Protein AF-A0A0G4GMS9-F1 (afdb_monomer_lite)

Sequence (215 aa):
MALSISGKAAGRPKAQQSKGKAKAATKGQQPSAPTRKKKPPQVAEEPQPTAVSESPGPPAQSCDASESAPPEKGAVTVKFLHYTKPFDVERGRLAMSRLDEEFGIRLAFGENAAITMEDGQGQQVEKSQDGESDWFEGLEANGTYVLQVEEDPAQADRPSKTYEAPSVETCPLKKSAKVADITRELQGMSVDEIREKGDKYKELVEARDLEDTLS

Organism: Vitrella brassicaformis (strain CCMP3155) (NCBI:txid1169540)

Structure (mmCIF, N/CA/C/O backbone):
data_AF-A0A0G4GMS9-F1
#
_entry.id   AF-A0A0G4GMS9-F1
#
loop_
_atom_site.group_PDB
_atom_site.id
_atom_site.type_symbol
_atom_site.label_atom_id
_atom_site.label_alt_id
_atom_site.label_comp_id
_atom_site.label_asym_id
_atom_site.label_entity_id
_atom_site.label_seq_id
_atom_site.pdbx_PDB_ins_code
_atom_site.Cartn_x
_atom_site.Cartn_y
_atom_site.Cartn_z
_atom_site.occupancy
_atom_site.B_iso_or_equiv
_atom_site.auth_seq_id
_atom_site.auth_comp_id
_atom_site.auth_asym_id
_a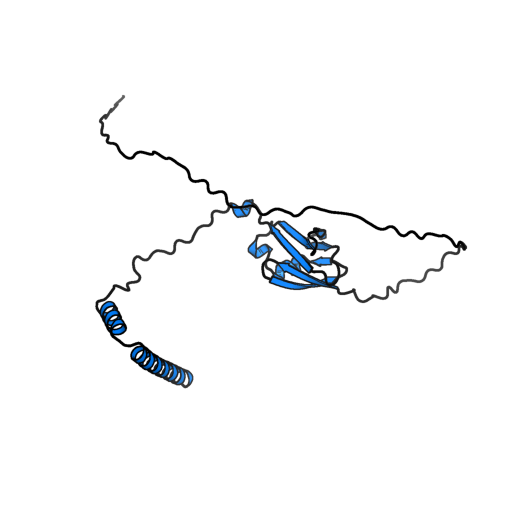tom_site.auth_atom_id
_atom_site.pdbx_PDB_model_num
ATOM 1 N N . MET A 1 1 ? 73.691 0.972 16.542 1.00 47.00 1 MET A N 1
ATOM 2 C CA . MET A 1 1 ? 74.370 1.366 15.290 1.00 47.00 1 MET A CA 1
ATOM 3 C C . MET A 1 1 ? 73.312 1.886 14.339 1.00 47.00 1 MET A C 1
ATOM 5 O O . MET A 1 1 ? 72.370 1.165 14.043 1.00 47.00 1 MET A O 1
ATOM 9 N N . ALA A 1 2 ? 73.414 3.167 13.997 1.00 48.66 2 ALA A N 1
ATOM 10 C CA . ALA A 1 2 ? 72.499 3.890 13.127 1.00 48.66 2 ALA A CA 1
ATOM 11 C 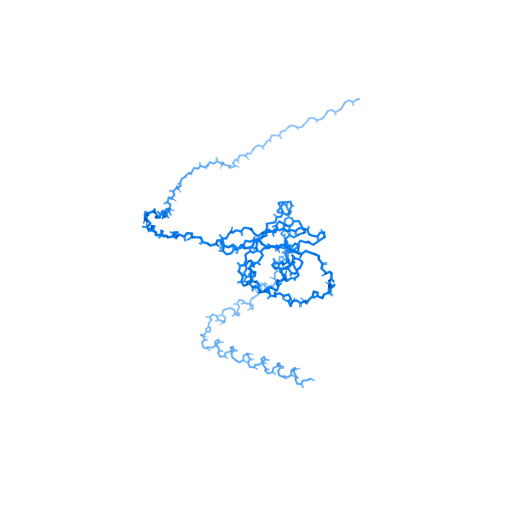C . ALA A 1 2 ? 72.886 3.677 11.662 1.00 48.66 2 ALA A C 1
ATOM 13 O O . ALA A 1 2 ? 74.071 3.763 11.353 1.00 48.66 2 ALA A O 1
ATOM 14 N N . LEU A 1 3 ? 71.907 3.490 10.776 1.00 54.53 3 LEU A N 1
ATOM 15 C CA . LEU A 1 3 ? 72.070 3.741 9.345 1.00 54.53 3 LEU A CA 1
ATOM 16 C C . LEU A 1 3 ? 70.805 4.414 8.809 1.00 54.53 3 LEU A C 1
ATOM 18 O O . LEU A 1 3 ? 69.780 3.789 8.553 1.00 54.53 3 LEU A O 1
ATOM 22 N N . SER A 1 4 ? 70.923 5.732 8.694 1.00 51.53 4 SER A N 1
ATOM 23 C CA . SER A 1 4 ? 70.070 6.622 7.922 1.00 51.53 4 SER A CA 1
ATOM 24 C C . SER A 1 4 ? 70.258 6.362 6.428 1.00 51.53 4 SER A C 1
ATOM 26 O O . SER A 1 4 ? 71.393 6.253 5.968 1.00 51.53 4 SER A O 1
ATOM 28 N N . ILE A 1 5 ? 69.177 6.394 5.649 1.00 62.00 5 ILE A N 1
ATOM 29 C CA . ILE A 1 5 ? 69.262 6.687 4.215 1.00 62.00 5 ILE A CA 1
ATOM 30 C C . ILE A 1 5 ? 68.158 7.666 3.831 1.00 62.00 5 ILE A C 1
ATOM 32 O O . ILE A 1 5 ? 66.966 7.390 3.926 1.00 62.00 5 ILE A O 1
ATOM 36 N N . SER A 1 6 ? 68.629 8.848 3.450 1.00 51.47 6 SER A N 1
ATOM 37 C CA . SER A 1 6 ? 67.900 9.972 2.886 1.00 51.47 6 SER A CA 1
ATOM 38 C C . SER A 1 6 ? 67.842 9.799 1.367 1.00 51.47 6 SER A C 1
ATOM 40 O O . SER A 1 6 ? 68.847 9.438 0.757 1.00 51.47 6 SER A O 1
ATOM 42 N N . GLY A 1 7 ? 66.692 10.075 0.753 1.00 50.53 7 GLY A N 1
ATOM 43 C CA . GLY A 1 7 ? 66.509 10.050 -0.698 1.00 50.53 7 GLY A CA 1
ATOM 44 C C . GLY A 1 7 ? 65.502 11.111 -1.128 1.00 50.53 7 GLY A C 1
ATOM 45 O O . GLY A 1 7 ? 64.312 10.998 -0.861 1.00 50.53 7 GLY A O 1
ATOM 46 N N . LYS A 1 8 ? 66.014 12.166 -1.760 1.00 47.91 8 LYS A N 1
ATOM 47 C CA . LYS A 1 8 ? 65.363 13.430 -2.126 1.00 47.91 8 LYS A CA 1
ATOM 48 C C . LYS A 1 8 ? 65.435 13.587 -3.650 1.00 47.91 8 LYS A C 1
ATOM 50 O O . LYS A 1 8 ? 66.545 13.530 -4.161 1.00 47.91 8 LYS A O 1
ATOM 55 N N . ALA A 1 9 ? 64.311 13.831 -4.335 1.00 48.09 9 ALA A N 1
ATOM 56 C CA . ALA A 1 9 ? 64.161 14.581 -5.608 1.00 48.09 9 ALA A CA 1
ATOM 57 C C . ALA A 1 9 ? 62.732 14.346 -6.156 1.00 48.09 9 ALA A C 1
ATOM 59 O O . ALA A 1 9 ? 62.328 13.205 -6.322 1.00 48.09 9 ALA A O 1
ATOM 60 N N . ALA A 1 10 ? 61.841 15.342 -6.205 1.00 49.53 10 ALA A N 1
ATOM 61 C CA . ALA A 1 10 ? 61.715 16.436 -7.184 1.00 49.53 10 ALA A CA 1
ATOM 62 C C . ALA A 1 10 ? 61.004 16.022 -8.493 1.00 49.53 10 ALA A C 1
ATOM 64 O O . ALA A 1 10 ? 61.542 15.256 -9.280 1.00 49.53 10 ALA A O 1
ATOM 65 N N . GLY A 1 11 ? 59.819 16.601 -8.746 1.00 41.28 11 GLY A N 1
ATOM 66 C CA . GLY A 1 11 ? 59.136 16.524 -10.045 1.00 41.28 11 GLY A CA 1
ATOM 67 C C . GLY A 1 11 ? 57.655 16.929 -10.018 1.00 41.28 11 GLY A C 1
ATOM 68 O O . GLY A 1 11 ? 56.787 16.091 -9.825 1.00 41.28 11 GLY A O 1
ATOM 69 N N . ARG A 1 12 ? 57.365 18.222 -10.224 1.00 47.06 12 ARG A N 1
ATOM 70 C CA . ARG A 1 12 ? 56.050 18.784 -10.635 1.00 47.06 12 ARG A CA 1
ATOM 71 C C . ARG A 1 12 ? 55.972 18.768 -12.177 1.00 47.06 12 ARG A C 1
ATOM 73 O O . ARG A 1 12 ? 57.031 18.920 -12.783 1.00 47.06 12 ARG A O 1
ATOM 80 N N . PRO A 1 13 ? 54.789 18.661 -12.827 1.00 55.19 13 PRO A N 1
ATOM 81 C CA . PRO A 1 13 ? 53.908 19.826 -13.098 1.00 55.19 13 PRO A CA 1
ATOM 82 C C . PRO A 1 13 ? 52.395 19.505 -12.925 1.00 55.19 13 PRO A C 1
ATOM 84 O O . PRO A 1 13 ? 51.988 18.365 -13.057 1.00 55.19 13 PRO A O 1
ATOM 87 N N . LYS A 1 14 ? 51.549 20.393 -12.371 1.00 46.53 14 LYS A N 1
ATOM 88 C CA . LYS A 1 14 ? 50.805 21.550 -12.948 1.00 46.53 14 LYS A CA 1
ATOM 89 C C . LYS A 1 14 ? 49.589 21.187 -13.840 1.00 46.53 14 LYS A C 1
ATOM 91 O O . LYS A 1 14 ? 49.710 20.370 -14.735 1.00 46.53 14 LYS A O 1
ATOM 96 N N . ALA A 1 15 ? 48.515 21.972 -13.640 1.00 43.44 15 ALA A N 1
ATOM 97 C CA . ALA A 1 15 ? 47.173 21.988 -14.263 1.00 43.44 15 ALA A CA 1
ATOM 98 C C . ALA A 1 15 ? 46.192 20.951 -13.667 1.00 43.44 15 ALA A C 1
ATOM 100 O O . ALA A 1 15 ? 46.546 19.802 -13.500 1.00 43.44 15 ALA A O 1
ATOM 101 N N . GLN A 1 16 ? 44.978 21.297 -13.227 1.00 49.84 16 GLN A N 1
ATOM 102 C CA . GLN A 1 16 ? 44.021 22.191 -13.875 1.00 49.84 16 GLN A CA 1
ATOM 103 C C . GLN A 1 16 ? 43.210 23.015 -12.859 1.00 49.84 16 GLN A C 1
ATOM 105 O O . GLN A 1 16 ? 42.878 22.570 -11.764 1.00 49.84 16 GLN A O 1
ATOM 110 N N . GLN A 1 17 ? 42.960 24.264 -13.242 1.00 50.91 17 GLN A N 1
ATOM 111 C CA . GLN A 1 17 ? 42.345 25.322 -12.451 1.00 50.91 17 GLN A CA 1
ATOM 112 C C . GLN A 1 17 ? 40.872 25.053 -12.136 1.00 50.91 17 GLN A C 1
ATOM 114 O O . GLN A 1 17 ? 40.061 24.829 -13.030 1.00 50.91 17 GLN A O 1
ATOM 119 N N . SER A 1 18 ? 40.521 25.246 -10.871 1.00 54.25 18 SER A N 1
ATOM 120 C CA . SER A 1 18 ? 39.206 25.694 -10.436 1.00 54.25 18 SER A CA 1
ATOM 121 C C . SER A 1 18 ? 39.079 27.205 -10.668 1.00 54.25 18 SER A C 1
ATOM 123 O O . SER A 1 18 ? 39.881 27.983 -10.151 1.00 54.25 18 SER A O 1
ATOM 125 N N . LYS A 1 19 ? 38.061 27.641 -11.420 1.00 54.69 19 LYS A N 1
ATOM 126 C CA . LYS A 1 19 ? 37.456 28.979 -11.300 1.00 54.69 19 LYS A CA 1
ATOM 127 C C . LYS A 1 19 ? 35.986 28.907 -11.698 1.00 54.69 19 LYS A C 1
ATOM 129 O O . LYS A 1 19 ? 35.663 28.655 -12.852 1.00 54.69 19 LYS A O 1
ATOM 134 N N . GLY A 1 20 ? 35.119 29.143 -10.719 1.00 43.94 20 GLY A N 1
ATOM 135 C CA . GLY A 1 20 ? 33.700 29.384 -10.934 1.00 43.94 20 GLY A CA 1
ATOM 136 C C . GLY A 1 20 ? 33.385 30.827 -11.331 1.00 43.94 20 GLY A C 1
ATOM 137 O O . GLY A 1 20 ? 34.244 31.709 -11.266 1.00 43.94 20 GLY A O 1
ATOM 138 N N . LYS A 1 21 ? 32.118 31.018 -11.710 1.00 41.66 21 LYS A N 1
ATOM 139 C CA . LYS A 1 21 ? 31.251 32.219 -11.706 1.00 41.66 21 LYS A CA 1
ATOM 140 C C . LYS A 1 21 ? 30.249 32.030 -12.854 1.00 41.66 21 LYS A C 1
ATOM 142 O O . LYS A 1 21 ? 30.649 31.580 -13.912 1.00 41.66 21 LYS A O 1
ATOM 147 N N . ALA A 1 22 ? 28.986 32.421 -12.810 1.00 43.38 22 ALA A N 1
ATOM 148 C CA . ALA A 1 22 ? 28.038 32.845 -11.789 1.00 43.38 22 ALA A CA 1
ATOM 149 C C . ALA A 1 22 ? 26.709 33.077 -12.544 1.00 43.38 22 ALA A C 1
ATOM 151 O O . ALA A 1 22 ? 26.745 33.403 -13.726 1.00 43.38 22 ALA A O 1
ATOM 152 N N . LYS A 1 23 ? 25.587 33.051 -11.814 1.00 44.66 23 LYS A N 1
ATOM 153 C CA . LYS A 1 23 ? 24.303 33.717 -12.120 1.00 44.66 23 LYS A CA 1
ATOM 154 C C . LYS A 1 23 ? 23.521 33.281 -13.373 1.00 44.66 23 LYS A C 1
ATOM 156 O O . LYS A 1 23 ? 23.812 33.716 -14.476 1.00 44.66 23 LYS A O 1
ATOM 161 N N . ALA A 1 24 ? 22.346 32.705 -13.124 1.00 44.91 24 ALA A N 1
ATOM 162 C CA . ALA A 1 24 ? 21.091 33.347 -13.522 1.00 44.91 24 ALA A CA 1
ATOM 163 C C . ALA A 1 24 ? 19.963 32.887 -12.590 1.00 44.91 24 ALA A C 1
ATOM 165 O O . ALA A 1 24 ? 19.500 31.753 -12.645 1.00 44.91 24 ALA A O 1
ATOM 166 N N . ALA A 1 25 ? 19.545 33.793 -11.709 1.00 46.84 25 ALA A N 1
ATOM 167 C CA . ALA A 1 25 ? 18.264 33.714 -11.034 1.00 46.84 25 ALA A CA 1
ATOM 168 C C . ALA A 1 25 ? 17.165 33.924 -12.081 1.00 46.84 25 ALA A C 1
ATOM 170 O O . ALA A 1 25 ? 17.196 34.932 -12.784 1.00 46.84 25 ALA A O 1
ATOM 171 N N . THR A 1 26 ? 16.192 33.019 -12.167 1.00 43.97 26 THR A N 1
ATOM 172 C CA . THR A 1 26 ? 14.896 33.344 -12.770 1.00 43.97 26 THR A CA 1
ATOM 173 C C . THR A 1 26 ? 13.796 32.998 -11.784 1.00 43.97 26 THR A C 1
ATOM 175 O O . THR A 1 26 ? 13.637 31.877 -11.316 1.00 43.97 26 THR A O 1
ATOM 178 N N . LYS A 1 27 ? 13.121 34.081 -11.427 1.00 47.03 27 LYS A N 1
ATOM 179 C CA . LYS A 1 27 ? 12.023 34.273 -10.501 1.00 47.03 27 LYS A CA 1
ATOM 180 C C . LYS A 1 27 ? 10.753 33.806 -11.217 1.00 47.03 27 LYS A C 1
ATOM 182 O O . LYS A 1 27 ? 10.385 34.402 -12.223 1.00 47.03 27 LYS A O 1
ATOM 187 N N . GLY A 1 28 ? 10.119 32.749 -10.720 1.00 39.56 28 GLY A N 1
ATOM 188 C CA . GLY A 1 28 ? 8.921 32.154 -11.312 1.00 39.56 28 GLY A CA 1
ATOM 189 C C . GLY A 1 28 ? 7.803 32.005 -10.289 1.00 39.56 28 GLY A C 1
ATOM 190 O O . GLY A 1 28 ? 7.692 30.979 -9.642 1.00 39.56 28 GLY A O 1
ATOM 191 N N . GLN A 1 29 ? 7.047 33.090 -10.134 1.00 45.03 29 GLN A N 1
ATOM 192 C CA . GLN A 1 29 ? 5.629 33.173 -9.761 1.00 45.03 29 GLN A CA 1
ATOM 193 C C . GLN A 1 29 ? 5.054 32.191 -8.724 1.00 45.03 29 GLN A C 1
ATOM 195 O O . GLN A 1 29 ? 4.594 31.094 -9.015 1.00 45.03 29 GLN A O 1
ATOM 200 N N . GLN A 1 30 ? 4.918 32.742 -7.523 1.00 53.59 30 GLN A N 1
ATOM 201 C CA . GLN A 1 30 ? 3.878 32.462 -6.542 1.00 53.59 30 GLN A CA 1
ATOM 202 C C . GLN A 1 30 ? 2.526 33.039 -7.027 1.00 53.59 30 GLN A C 1
ATOM 204 O O . GLN A 1 30 ? 2.471 34.242 -7.302 1.00 53.59 30 GLN A O 1
ATOM 209 N N . PRO A 1 31 ? 1.425 32.266 -7.075 1.00 51.00 31 PRO A N 1
ATOM 210 C CA . PRO A 1 31 ? 0.079 32.820 -7.068 1.00 51.00 31 PRO A CA 1
ATOM 211 C C . PRO A 1 31 ? -0.524 32.766 -5.657 1.00 51.00 31 PRO A C 1
ATOM 213 O O . PRO A 1 31 ? -0.921 31.728 -5.141 1.00 51.00 31 PRO A O 1
ATOM 216 N N . SER A 1 32 ? -0.525 33.947 -5.043 1.00 45.94 32 SER A N 1
ATOM 217 C CA . SER A 1 32 ? -1.617 34.569 -4.281 1.00 45.94 32 SER A CA 1
ATOM 218 C C . SER A 1 32 ? -2.787 33.702 -3.789 1.00 45.94 32 SER A C 1
ATOM 220 O O . SER A 1 32 ? -3.638 33.265 -4.559 1.00 45.94 32 SER A O 1
ATOM 222 N N . ALA A 1 33 ? -2.912 33.662 -2.461 1.00 46.09 33 ALA A N 1
ATOM 223 C CA . ALA A 1 33 ? -4.170 33.489 -1.742 1.00 46.09 33 ALA A CA 1
ATOM 224 C C . ALA A 1 33 ? -5.174 34.621 -2.056 1.00 46.09 33 ALA A C 1
ATOM 226 O O . ALA A 1 33 ? -4.758 35.779 -2.168 1.00 46.09 33 ALA A O 1
ATOM 227 N N . PRO A 1 34 ? -6.490 34.345 -2.084 1.00 58.75 34 PRO A N 1
ATOM 228 C CA . PRO A 1 34 ? -7.509 35.372 -1.935 1.00 58.75 34 PRO A CA 1
ATOM 229 C C . PRO A 1 34 ? -8.021 35.465 -0.489 1.00 58.75 34 PRO A C 1
ATOM 231 O O . PRO A 1 34 ? -8.423 34.501 0.159 1.00 58.75 34 PRO A O 1
ATOM 234 N N . THR A 1 35 ? -7.998 36.697 0.002 1.00 44.66 35 THR A N 1
ATOM 235 C CA . THR A 1 35 ? -8.449 37.177 1.304 1.00 44.66 35 THR A CA 1
ATOM 236 C C . THR A 1 35 ? -9.979 37.272 1.403 1.00 44.66 35 THR A C 1
ATOM 238 O O . THR A 1 35 ? -10.626 37.803 0.510 1.00 44.66 35 THR A O 1
ATOM 241 N N . ARG A 1 36 ? -10.510 36.864 2.568 1.00 49.53 36 ARG A N 1
ATOM 242 C CA . ARG A 1 36 ? -11.602 37.464 3.380 1.00 49.53 36 ARG A CA 1
ATOM 243 C C . ARG A 1 36 ? -12.719 38.268 2.679 1.00 49.53 36 ARG A C 1
ATOM 245 O O . ARG A 1 36 ? -12.439 39.319 2.109 1.00 49.53 36 ARG A O 1
ATOM 252 N N . LYS A 1 37 ? -13.974 38.020 3.106 1.00 43.22 37 LYS A N 1
ATOM 253 C CA . LYS A 1 37 ? -14.803 38.994 3.877 1.00 43.22 37 LYS A CA 1
ATOM 254 C C . LYS A 1 37 ? -16.181 38.437 4.312 1.00 43.22 37 LYS A C 1
ATOM 256 O O . LYS A 1 37 ? -16.931 38.019 3.451 1.00 43.22 37 LYS A O 1
ATOM 261 N N . LYS A 1 38 ? -16.487 38.636 5.617 1.00 41.03 38 LYS A N 1
ATOM 262 C CA . LYS A 1 38 ? -17.739 39.173 6.247 1.00 41.03 38 LYS A CA 1
ATOM 263 C C . LYS A 1 38 ? -19.080 38.445 5.981 1.00 41.03 38 LYS A C 1
ATOM 265 O O . LYS A 1 38 ? -19.354 38.129 4.844 1.00 41.03 38 LYS A O 1
ATOM 270 N N . LYS A 1 39 ? -20.070 38.310 6.879 1.00 42.56 39 LYS A N 1
ATOM 271 C CA . LYS A 1 39 ? -20.406 38.557 8.317 1.00 42.56 39 LYS A CA 1
ATOM 272 C C . LYS A 1 39 ? -21.843 37.917 8.499 1.00 42.56 39 LYS A C 1
ATOM 274 O O . LYS A 1 39 ? -22.300 37.313 7.536 1.00 42.56 39 LYS A O 1
ATOM 279 N N . PRO A 1 40 ? -22.565 37.982 9.643 1.00 57.69 40 PRO A N 1
ATOM 280 C CA . PRO A 1 40 ? -23.489 36.942 10.125 1.00 57.69 40 PRO A CA 1
ATOM 281 C C . PRO A 1 40 ? -24.968 37.196 9.735 1.00 57.69 40 PRO A C 1
ATOM 283 O O . PRO A 1 40 ? -25.272 38.205 9.094 1.00 57.69 40 PRO A O 1
ATOM 286 N N . PRO A 1 41 ? -25.901 36.347 10.204 1.00 49.56 41 PRO A N 1
ATOM 287 C CA . PRO A 1 41 ? -26.886 36.884 11.149 1.00 49.56 41 PRO A CA 1
ATOM 288 C C . PRO A 1 41 ? -27.197 35.970 12.351 1.00 49.56 41 PRO A C 1
ATOM 290 O O . PRO A 1 41 ? -27.135 34.748 12.277 1.00 49.56 41 PRO A O 1
ATOM 293 N N . GLN A 1 42 ? -27.532 36.636 13.458 1.00 45.34 42 GLN A N 1
ATOM 294 C CA . GLN A 1 42 ? -28.185 3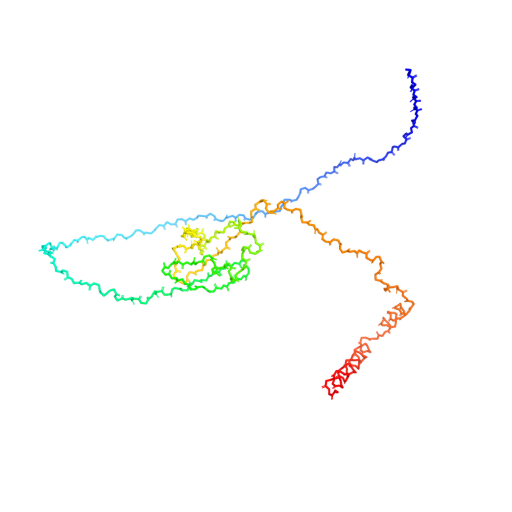6.119 14.663 1.00 45.34 42 GLN A CA 1
ATOM 295 C C . GLN A 1 42 ? -29.681 35.880 14.411 1.00 45.34 42 GLN A C 1
ATOM 297 O O . GLN A 1 42 ? -30.310 36.746 13.808 1.00 45.34 42 GLN A O 1
ATOM 302 N N . VAL A 1 43 ? -30.238 34.808 14.983 1.00 49.59 43 VAL A N 1
ATOM 303 C CA . VAL A 1 43 ? -31.617 34.676 15.515 1.00 49.59 43 VAL A CA 1
ATOM 304 C C . VAL A 1 43 ? -31.490 33.594 16.611 1.00 49.59 43 VAL A C 1
ATOM 306 O O . VAL A 1 43 ? -31.094 32.484 16.286 1.00 49.59 43 VAL A O 1
ATOM 309 N N . ALA A 1 44 ? -31.439 33.860 17.921 1.00 48.72 44 ALA A N 1
ATOM 310 C CA . ALA A 1 44 ? -32.453 34.396 18.834 1.00 48.72 44 ALA A CA 1
ATOM 311 C C . ALA A 1 44 ? -33.745 33.559 18.885 1.00 48.72 44 ALA A C 1
ATOM 313 O O . ALA A 1 44 ? -34.707 33.940 18.238 1.00 48.72 44 ALA A O 1
ATOM 314 N N . GLU A 1 45 ? -33.779 32.486 19.689 1.00 44.22 45 GLU A N 1
ATOM 315 C CA . GLU A 1 45 ? -34.954 32.185 20.529 1.00 44.22 45 GLU A CA 1
ATOM 316 C C . GLU A 1 45 ? -34.605 31.219 21.682 1.00 44.22 45 GLU A C 1
ATOM 318 O O . GLU A 1 45 ? -34.337 30.038 21.480 1.00 44.22 45 GLU A O 1
ATOM 323 N N . GLU A 1 46 ? -34.589 31.763 22.901 1.00 46.78 46 GLU A N 1
ATOM 324 C CA . GLU A 1 46 ? -34.952 31.079 24.150 1.00 46.78 46 GLU A CA 1
ATOM 325 C C . GLU A 1 46 ? -36.380 31.578 24.462 1.00 46.78 46 GLU A C 1
ATOM 327 O O . GLU A 1 46 ? -36.648 32.769 24.260 1.00 46.78 46 GLU A O 1
ATOM 332 N N . PRO A 1 47 ? -37.307 30.717 24.915 1.00 51.78 47 PRO A N 1
ATOM 333 C CA . PRO A 1 47 ? -37.647 30.749 26.336 1.00 51.78 47 PRO A CA 1
ATOM 334 C C . PRO A 1 47 ? -37.843 29.357 26.974 1.00 51.78 47 PRO A C 1
ATOM 336 O O . PRO A 1 47 ? -38.287 28.394 26.358 1.00 51.78 47 PRO A O 1
ATOM 339 N N . GLN A 1 48 ? -37.509 29.330 28.264 1.00 49.41 48 GLN A N 1
ATOM 340 C CA . GLN A 1 48 ? -37.716 28.333 29.327 1.00 49.41 48 GLN A CA 1
ATOM 341 C C . GLN A 1 48 ? -39.210 27.951 29.549 1.00 49.41 48 GLN A C 1
ATOM 343 O O . GLN A 1 48 ? -40.074 28.433 28.823 1.00 49.41 48 GLN A O 1
ATOM 348 N N . PRO A 1 49 ? -39.613 27.351 30.693 1.00 59.88 49 PRO A N 1
ATOM 349 C CA . PRO A 1 49 ? -39.198 26.122 31.383 1.00 59.88 49 PRO A CA 1
ATOM 350 C C . PRO A 1 49 ? -40.407 25.171 31.581 1.00 59.88 49 PRO A C 1
ATOM 352 O O . PRO A 1 49 ? -41.567 25.570 31.486 1.00 59.88 49 PRO A O 1
ATOM 355 N N . THR A 1 50 ? -40.183 23.923 31.996 1.00 41.31 50 THR A N 1
ATOM 356 C CA . THR A 1 50 ? -41.174 23.225 32.840 1.00 41.31 50 THR A CA 1
ATOM 357 C C . THR A 1 50 ? -40.477 22.228 33.761 1.00 41.31 50 THR A C 1
ATOM 359 O O . THR A 1 50 ? -39.980 21.189 33.338 1.00 41.31 50 THR A O 1
ATOM 362 N N . ALA A 1 51 ? -40.444 22.587 35.047 1.00 44.56 51 ALA A N 1
ATOM 363 C CA . ALA A 1 51 ? -40.447 21.649 36.168 1.00 44.56 51 ALA A CA 1
ATOM 364 C C . ALA A 1 51 ? -41.666 20.701 36.015 1.00 44.56 51 ALA A C 1
ATOM 366 O O . ALA A 1 51 ? -42.626 21.055 35.339 1.00 44.56 51 ALA A O 1
ATOM 367 N N . VAL A 1 52 ? -41.770 19.500 36.575 1.00 45.78 52 VAL A N 1
ATOM 368 C CA . VAL A 1 52 ? -41.446 19.003 37.915 1.00 45.78 52 VAL A CA 1
ATOM 369 C C . VAL A 1 52 ? -41.621 17.475 37.841 1.00 45.78 52 VAL A C 1
ATOM 371 O O . VAL A 1 52 ? -42.563 17.026 37.191 1.00 45.78 52 VAL A O 1
ATOM 374 N N . SER A 1 53 ? -40.789 16.689 38.523 1.00 47.81 53 SER A N 1
ATOM 375 C CA . SER A 1 53 ? -41.249 15.737 39.555 1.00 47.81 53 SER A CA 1
ATOM 376 C C . SER A 1 53 ? -40.111 14.820 39.993 1.00 47.81 53 SER A C 1
ATOM 378 O O . SER A 1 53 ? -39.798 13.817 39.356 1.00 47.81 53 SER A O 1
ATOM 380 N N . GLU A 1 54 ? -39.538 15.162 41.141 1.00 43.00 54 GLU A N 1
ATOM 381 C CA . GLU A 1 54 ? -38.964 14.200 42.075 1.00 43.00 54 GLU A CA 1
ATOM 382 C C . GLU A 1 54 ? -40.077 13.309 42.646 1.00 43.00 54 GLU A C 1
ATOM 384 O O . GLU A 1 54 ? -41.052 13.811 43.208 1.00 43.00 54 GLU A O 1
ATOM 389 N N . SER A 1 55 ? -39.891 11.988 42.618 1.00 46.81 55 SER A N 1
ATOM 390 C CA . SER A 1 55 ? -40.100 11.204 43.838 1.00 46.81 55 SER A CA 1
ATOM 391 C C . SER A 1 55 ? -39.342 9.870 43.806 1.00 46.81 55 SER A C 1
ATOM 393 O O . SER A 1 55 ? -39.213 9.274 42.735 1.00 46.81 55 SER A O 1
ATOM 395 N N . PRO A 1 56 ? -38.817 9.408 44.957 1.00 53.94 56 PRO A N 1
ATOM 396 C CA . PRO A 1 56 ? -37.808 8.362 45.044 1.00 53.94 56 PRO A CA 1
ATOM 397 C C . PRO A 1 56 ? -38.402 6.975 45.329 1.00 53.94 56 PRO A C 1
ATOM 399 O O . PRO A 1 56 ? -39.421 6.837 46.003 1.00 53.94 56 PRO A O 1
ATOM 402 N N . GLY A 1 57 ? -37.683 5.933 44.911 1.00 40.22 57 GLY A N 1
ATOM 403 C CA . GLY A 1 57 ? -37.876 4.574 45.417 1.00 40.22 57 GLY A CA 1
ATOM 404 C C . GLY A 1 57 ? -36.875 3.573 44.829 1.00 40.22 57 GLY A C 1
ATOM 405 O O . GLY A 1 57 ? -37.022 3.201 43.669 1.00 40.22 57 GLY A O 1
ATOM 406 N N . PRO A 1 58 ? -35.863 3.117 45.591 1.00 62.09 58 PRO A N 1
ATOM 407 C CA . PRO A 1 58 ? -35.061 1.938 45.264 1.00 62.09 58 PRO A CA 1
ATOM 408 C C . PRO A 1 58 ? -35.482 0.738 46.147 1.00 62.09 58 PRO A C 1
ATOM 410 O O . PRO A 1 58 ? -36.211 0.920 47.123 1.00 62.09 58 PRO A O 1
ATOM 413 N N . PRO A 1 59 ? -34.901 -0.460 45.975 1.00 61.69 59 PRO A N 1
ATOM 414 C CA . PRO A 1 59 ? -34.522 -1.140 44.738 1.00 61.69 59 PRO A CA 1
ATOM 415 C C . PRO A 1 59 ? -35.099 -2.576 44.709 1.00 61.69 59 PRO A C 1
ATOM 417 O O . PRO A 1 59 ? -35.207 -3.237 45.740 1.00 61.69 59 PRO A O 1
ATOM 420 N N . ALA A 1 60 ? -35.392 -3.116 43.527 1.00 43.41 60 ALA A N 1
ATOM 421 C CA . ALA A 1 60 ? -35.569 -4.558 43.363 1.00 43.41 60 ALA A CA 1
ATOM 422 C C . ALA A 1 60 ? -34.649 -5.045 42.247 1.00 43.41 60 ALA A C 1
ATOM 424 O O . ALA A 1 60 ? -34.850 -4.758 41.070 1.00 43.41 60 ALA A O 1
ATOM 425 N N . GLN A 1 61 ? -33.605 -5.750 42.676 1.00 55.34 61 GLN A N 1
ATOM 426 C CA . GLN A 1 61 ? -32.725 -6.559 41.849 1.00 55.34 61 GLN A CA 1
ATOM 427 C C . GLN A 1 61 ? -33.543 -7.461 40.922 1.00 55.34 61 GLN A C 1
ATOM 429 O O . GLN A 1 61 ? -34.368 -8.249 41.382 1.00 55.34 61 GLN A O 1
ATOM 434 N N . SER A 1 62 ? -33.239 -7.423 39.631 1.00 44.09 62 SER A N 1
ATOM 435 C CA . SER A 1 62 ? -33.262 -8.635 38.823 1.00 44.09 62 SER A CA 1
ATOM 436 C C . SER A 1 62 ? -32.172 -8.543 37.768 1.00 44.09 62 SER A C 1
ATOM 438 O O . SER A 1 62 ? -31.776 -7.469 37.319 1.00 44.09 62 SER A O 1
ATOM 440 N N . CYS A 1 63 ? -31.596 -9.704 37.543 1.00 36.72 63 CYS A N 1
ATOM 441 C CA . CYS A 1 63 ? -30.274 -9.938 37.030 1.00 36.72 63 CYS A CA 1
ATOM 442 C C . CYS A 1 63 ? -30.300 -9.918 35.506 1.00 36.72 63 CYS A C 1
ATOM 444 O O . CYS A 1 63 ? -31.203 -10.489 34.903 1.00 36.72 63 CYS A O 1
ATOM 446 N N . ASP A 1 64 ? -29.273 -9.301 34.932 1.00 47.84 64 ASP A N 1
ATOM 447 C CA . ASP A 1 64 ? -28.521 -9.815 33.792 1.00 47.84 64 ASP A CA 1
ATOM 448 C C . ASP A 1 64 ? -29.304 -10.642 32.759 1.00 47.84 64 ASP A C 1
ATOM 450 O O . ASP A 1 64 ? -29.286 -11.871 32.727 1.00 47.84 64 ASP A O 1
ATOM 454 N N . ALA A 1 65 ? -29.935 -9.921 31.845 1.00 46.62 65 ALA A N 1
ATOM 455 C CA . ALA A 1 65 ? -29.958 -10.319 30.453 1.00 46.62 65 ALA A CA 1
ATOM 456 C C . ALA A 1 65 ? -29.564 -9.073 29.661 1.00 46.62 65 ALA A C 1
ATOM 458 O O . ALA A 1 65 ? -30.421 -8.322 29.198 1.00 46.62 65 ALA A O 1
ATOM 459 N N . SER A 1 66 ? -28.252 -8.813 29.575 1.00 48.19 66 SER A N 1
ATOM 460 C CA . SER A 1 66 ? -27.718 -7.959 28.513 1.00 48.19 66 SER A CA 1
ATOM 461 C C . SER A 1 66 ? -28.098 -8.618 27.196 1.00 48.19 66 SER A C 1
ATOM 463 O O . SER A 1 66 ? -27.420 -9.518 26.703 1.00 48.19 66 SER A O 1
ATOM 465 N N . GLU A 1 67 ? -29.244 -8.200 26.670 1.00 44.97 67 GLU A N 1
ATOM 466 C CA . GLU A 1 67 ? -29.625 -8.376 25.287 1.00 44.97 67 GLU A CA 1
ATOM 467 C C . GLU A 1 67 ? -28.465 -7.820 24.465 1.00 44.97 67 GLU A C 1
ATOM 469 O O . GLU A 1 67 ? -28.221 -6.614 24.416 1.00 44.97 67 GLU A O 1
ATOM 474 N N . SER A 1 68 ? -27.658 -8.744 23.945 1.00 50.06 68 SER A N 1
ATOM 475 C CA . SER A 1 68 ? -26.538 -8.491 23.055 1.00 50.06 68 SER A CA 1
ATOM 476 C C . SER A 1 68 ? -27.090 -7.809 21.811 1.00 50.06 68 SER A C 1
ATOM 478 O O . SER A 1 68 ? -27.375 -8.472 20.811 1.00 50.06 68 SER A O 1
ATOM 480 N N . ALA A 1 69 ? -27.243 -6.486 21.877 1.00 47.78 69 ALA A N 1
ATOM 481 C CA . ALA A 1 69 ? -27.396 -5.650 20.706 1.00 47.78 69 ALA A CA 1
ATOM 482 C C . ALA A 1 69 ? -26.311 -6.095 19.713 1.00 47.78 69 ALA A C 1
ATOM 484 O O . ALA A 1 69 ? -25.143 -6.212 20.114 1.00 47.78 69 ALA A O 1
ATOM 485 N N . PRO A 1 70 ? -26.672 -6.446 18.465 1.00 53.88 70 PRO A N 1
ATOM 486 C CA . PRO A 1 70 ? -25.675 -6.817 17.476 1.00 53.88 70 PRO A CA 1
ATOM 487 C C . PRO A 1 70 ? -24.645 -5.686 17.443 1.00 53.88 70 PRO A C 1
ATOM 489 O O . PRO A 1 70 ? -25.059 -4.524 17.434 1.00 53.88 70 PRO A O 1
ATOM 492 N N . PRO A 1 71 ? -23.333 -5.983 17.503 1.00 55.44 71 PRO A N 1
ATOM 493 C CA . PRO A 1 71 ? -22.330 -4.934 17.440 1.00 55.44 71 PRO A CA 1
ATOM 494 C C . PRO A 1 71 ? -22.648 -4.113 16.196 1.00 55.44 71 PRO A C 1
ATOM 496 O O . PRO A 1 71 ? -22.790 -4.689 15.117 1.00 55.44 71 PRO A O 1
ATOM 499 N N . GLU A 1 72 ? -22.867 -2.809 16.356 1.00 57.53 72 GLU A N 1
ATOM 500 C CA . GLU A 1 72 ? -23.070 -1.909 15.228 1.00 57.53 72 GLU A CA 1
ATOM 501 C C . GLU A 1 72 ? -21.788 -1.963 14.395 1.00 57.53 72 GLU A C 1
ATOM 503 O O . GLU A 1 72 ? -20.780 -1.333 14.715 1.00 57.53 72 GLU A O 1
ATOM 508 N N . LYS A 1 73 ? -21.790 -2.844 13.390 1.00 68.25 73 LYS A N 1
ATOM 509 C CA . LYS A 1 73 ? -20.683 -3.041 12.465 1.00 68.25 73 LYS A CA 1
ATOM 510 C C . LYS A 1 73 ? -20.664 -1.818 11.566 1.00 68.25 73 LYS A C 1
ATOM 512 O O . LYS A 1 73 ? -21.457 -1.717 10.631 1.00 68.25 73 LYS A O 1
ATOM 517 N N . GLY A 1 74 ? -19.807 -0.862 11.895 1.00 82.44 74 GLY A N 1
ATOM 518 C CA . GLY A 1 74 ? -19.479 0.228 10.989 1.00 82.44 74 GLY A CA 1
ATOM 519 C C . GLY A 1 74 ? -18.485 -0.279 9.951 1.00 82.44 74 GLY A C 1
ATOM 520 O O . GLY A 1 74 ? -17.630 -1.093 10.276 1.00 82.44 74 GLY A O 1
ATOM 521 N N . ALA A 1 75 ? -18.568 0.194 8.712 1.00 88.00 75 ALA A N 1
ATOM 522 C CA . ALA A 1 75 ? -17.488 0.028 7.743 1.00 88.00 75 ALA A CA 1
ATOM 523 C C . ALA A 1 75 ? -16.771 1.371 7.592 1.00 88.00 75 ALA A C 1
ATOM 525 O O . ALA A 1 75 ? -17.435 2.398 7.506 1.00 88.00 75 ALA A O 1
ATOM 526 N N . VAL A 1 76 ? -15.444 1.396 7.550 1.00 92.56 76 VAL A N 1
ATOM 527 C CA . VAL A 1 76 ? -14.656 2.609 7.278 1.00 92.56 76 VAL A CA 1
ATOM 528 C C . VAL A 1 76 ? -13.790 2.401 6.059 1.00 92.56 76 VAL A C 1
ATOM 530 O O . VAL A 1 76 ? -13.286 1.310 5.822 1.00 92.56 76 VAL A O 1
ATOM 533 N N . THR A 1 77 ? -13.601 3.446 5.267 1.00 93.31 77 THR A N 1
ATOM 534 C CA . THR A 1 77 ? -12.723 3.380 4.101 1.00 93.31 77 THR A CA 1
ATOM 535 C C . THR A 1 77 ? -11.354 3.916 4.477 1.00 93.31 77 THR A C 1
ATOM 537 O O . THR A 1 77 ? -11.221 5.101 4.768 1.00 93.31 77 THR A O 1
ATOM 540 N N . VAL A 1 78 ? -10.330 3.069 4.431 1.00 95.06 78 VAL A N 1
ATOM 541 C CA . VAL A 1 78 ? -8.946 3.478 4.689 1.00 95.06 78 VAL A CA 1
ATOM 542 C C . VAL A 1 78 ? -8.209 3.632 3.365 1.00 95.06 78 VAL A C 1
ATOM 544 O O . VAL A 1 78 ? -8.232 2.748 2.501 1.00 95.06 78 VAL A O 1
ATOM 547 N N . LYS A 1 79 ? -7.564 4.784 3.203 1.00 94.56 79 LYS A N 1
ATOM 548 C CA . LYS A 1 79 ? -6.700 5.125 2.079 1.00 94.56 79 LYS A CA 1
ATOM 549 C C . LYS A 1 79 ? -5.253 5.063 2.527 1.00 94.56 79 LYS A C 1
ATOM 551 O O . LYS A 1 79 ? -4.865 5.771 3.449 1.00 94.56 79 LYS A O 1
ATOM 556 N N . PHE A 1 80 ? -4.458 4.257 1.844 1.00 93.38 80 PHE A N 1
ATOM 557 C CA . PHE A 1 80 ? -3.026 4.155 2.074 1.00 93.38 80 PHE A CA 1
ATOM 558 C C . PHE A 1 80 ? -2.309 4.207 0.728 1.00 93.38 80 PHE A C 1
ATOM 560 O O . PHE A 1 80 ? -2.512 3.334 -0.119 1.00 93.38 80 PHE A O 1
ATOM 567 N N . LEU A 1 81 ? -1.496 5.245 0.508 1.00 89.00 81 LEU A N 1
ATOM 568 C CA . LEU A 1 81 ? -0.875 5.535 -0.790 1.00 89.00 81 LEU A CA 1
ATOM 569 C C . LEU A 1 81 ? -1.924 5.558 -1.925 1.00 89.00 81 LEU A C 1
ATOM 571 O O . LEU A 1 81 ? -2.829 6.391 -1.914 1.00 89.00 81 LEU A O 1
ATOM 575 N N . HIS A 1 82 ? -1.817 4.656 -2.905 1.00 88.19 82 HIS A N 1
ATOM 576 C CA . HIS A 1 82 ? -2.775 4.497 -4.006 1.00 88.19 82 HIS A CA 1
ATOM 577 C C . HIS A 1 82 ? -3.856 3.443 -3.741 1.00 88.19 82 HIS A C 1
ATOM 579 O O . HIS A 1 82 ? -4.726 3.238 -4.588 1.00 88.19 82 HIS A O 1
ATOM 585 N N . TYR A 1 83 ? -3.824 2.767 -2.593 1.00 92.44 83 TYR A N 1
ATOM 586 C CA . TYR A 1 83 ? -4.826 1.777 -2.225 1.00 92.44 83 TYR A CA 1
ATOM 587 C C . TYR A 1 83 ? -5.970 2.408 -1.435 1.00 92.44 83 TYR A C 1
ATOM 589 O O . TYR A 1 83 ? -5.789 3.314 -0.624 1.00 92.44 83 TYR A O 1
ATOM 597 N N . THR A 1 84 ? -7.181 1.914 -1.673 1.00 94.75 84 THR A N 1
ATOM 598 C CA . THR A 1 84 ? -8.390 2.295 -0.939 1.00 94.75 84 THR A CA 1
ATOM 599 C C . THR A 1 84 ? -9.175 1.025 -0.660 1.00 94.75 84 THR A C 1
ATOM 601 O O . THR A 1 84 ? -9.573 0.342 -1.604 1.00 94.75 84 THR A O 1
ATOM 604 N N . LYS A 1 85 ? -9.371 0.689 0.617 1.00 94.62 85 LYS A N 1
ATOM 605 C CA . LYS A 1 85 ? -10.109 -0.512 1.024 1.00 94.62 85 LYS A CA 1
ATOM 606 C C . LYS A 1 85 ? -11.085 -0.207 2.165 1.00 94.62 85 LYS A C 1
ATOM 608 O O . LYS A 1 85 ? -10.748 0.590 3.043 1.00 94.62 85 LYS A O 1
ATOM 613 N N . PRO A 1 86 ? -12.283 -0.816 2.158 1.00 94.19 86 PRO A N 1
ATOM 614 C CA . PRO A 1 86 ? -13.186 -0.784 3.296 1.00 94.19 86 PRO A CA 1
ATOM 615 C C . PRO A 1 86 ? -12.743 -1.792 4.366 1.00 94.19 86 PRO A C 1
ATOM 617 O O . PRO A 1 86 ? -12.323 -2.901 4.042 1.00 94.19 86 PRO A O 1
ATOM 620 N N . PHE A 1 87 ? -12.870 -1.409 5.630 1.00 93.69 87 PHE A N 1
ATOM 621 C CA . PHE A 1 87 ? -12.584 -2.229 6.801 1.00 93.69 87 PHE A CA 1
ATOM 622 C C . PHE A 1 87 ? -13.773 -2.208 7.748 1.00 93.69 87 PHE A C 1
ATOM 624 O O . PHE A 1 87 ? -14.373 -1.158 7.974 1.00 93.69 87 PHE A O 1
ATOM 631 N N . ASP A 1 88 ? -14.084 -3.361 8.326 1.00 91.69 88 ASP A N 1
ATOM 632 C CA . ASP A 1 88 ? -15.092 -3.452 9.374 1.00 91.69 88 ASP A CA 1
ATOM 633 C C . ASP A 1 88 ? -14.525 -2.925 10.695 1.00 91.69 88 ASP A C 1
ATOM 635 O O . ASP A 1 88 ? -13.400 -3.243 11.088 1.00 91.69 88 ASP A O 1
ATOM 639 N N . VAL A 1 89 ? -15.333 -2.125 11.378 1.00 90.50 89 VAL A N 1
ATOM 640 C CA . VAL A 1 89 ? -15.025 -1.463 12.639 1.00 90.50 89 VAL A CA 1
ATOM 641 C C . VAL A 1 89 ? -16.011 -1.946 13.685 1.00 90.50 89 VAL A C 1
ATOM 643 O O . VAL A 1 89 ? -17.230 -1.899 13.501 1.00 90.50 89 VAL A O 1
ATOM 646 N N . GLU A 1 90 ? -15.472 -2.383 14.817 1.00 87.94 90 GLU A N 1
ATOM 647 C CA . GLU A 1 90 ? -16.259 -2.829 15.957 1.00 87.94 90 GLU A CA 1
ATOM 648 C C . GLU A 1 90 ? -16.199 -1.743 17.031 1.00 87.94 90 GLU A C 1
ATOM 650 O O . GLU A 1 90 ? -15.133 -1.442 17.561 1.00 87.94 90 GLU A O 1
ATOM 655 N N . ARG A 1 91 ? -17.344 -1.118 17.344 1.00 85.25 91 ARG A N 1
ATOM 656 C CA . ARG A 1 91 ? -17.449 -0.051 18.365 1.00 85.25 91 ARG A CA 1
ATOM 657 C C . ARG A 1 91 ? -16.524 1.152 18.113 1.00 85.25 91 ARG A C 1
ATOM 659 O O . ARG A 1 91 ? -15.938 1.690 19.047 1.00 85.25 91 ARG A O 1
ATOM 666 N N . GLY A 1 92 ? -16.358 1.550 16.853 1.00 86.31 92 GLY A N 1
ATOM 667 C CA . GLY A 1 92 ? -15.458 2.653 16.495 1.00 86.31 92 GLY A CA 1
ATOM 668 C C . GLY A 1 92 ? -13.971 2.315 16.652 1.00 86.31 92 GLY A C 1
ATOM 669 O O . GLY A 1 92 ? -13.154 3.233 16.713 1.00 86.31 92 GLY A O 1
ATOM 670 N N . ARG A 1 93 ? -13.619 1.021 16.743 1.00 90.62 93 ARG A N 1
ATOM 671 C CA . ARG A 1 93 ? -12.240 0.540 16.861 1.00 90.62 93 ARG A CA 1
ATOM 672 C C . ARG A 1 93 ? -11.798 -0.276 15.653 1.00 90.62 93 ARG A C 1
ATOM 674 O O . ARG A 1 93 ? -12.517 -1.168 15.198 1.00 90.62 93 ARG A O 1
ATOM 681 N N . LEU A 1 94 ? -10.590 0.003 15.174 1.00 91.56 94 LEU A N 1
ATOM 682 C CA . LEU A 1 94 ? -9.941 -0.731 14.089 1.00 91.56 94 LEU A CA 1
ATOM 683 C C . LEU A 1 94 ? -8.574 -1.242 14.544 1.00 91.56 94 LEU A C 1
ATOM 685 O O . LEU A 1 94 ? -7.739 -0.470 15.014 1.00 91.56 94 LEU A O 1
ATOM 689 N N . ALA A 1 95 ? -8.351 -2.547 14.389 1.00 91.44 95 ALA A N 1
ATOM 690 C CA . ALA A 1 95 ? -7.084 -3.183 14.727 1.00 91.44 95 ALA A CA 1
ATOM 691 C C . ALA A 1 95 ? -5.999 -2.801 13.717 1.00 91.44 95 ALA A C 1
ATOM 693 O O . ALA A 1 95 ? -6.168 -3.013 12.512 1.00 91.44 95 ALA A O 1
ATOM 694 N N . MET A 1 96 ? -4.846 -2.348 14.207 1.00 90.75 96 MET A N 1
ATOM 695 C CA . MET A 1 96 ? -3.680 -2.099 13.360 1.00 90.75 96 MET A CA 1
ATOM 696 C C . MET A 1 96 ? -3.193 -3.381 12.679 1.00 90.75 96 MET A C 1
ATOM 698 O O . MET A 1 96 ? -2.801 -3.342 11.519 1.00 90.75 96 MET A O 1
ATOM 702 N N . SER A 1 97 ? -3.274 -4.530 13.357 1.00 91.06 97 SER A N 1
ATOM 703 C CA . SER A 1 97 ? -2.856 -5.819 12.792 1.00 91.06 97 SER A CA 1
ATOM 704 C C . SER A 1 97 ? -3.612 -6.160 11.507 1.00 91.06 97 SER A C 1
ATOM 706 O O . SER A 1 97 ? -3.008 -6.641 10.559 1.00 91.06 97 SER A O 1
ATOM 708 N N . ARG A 1 98 ? -4.909 -5.826 11.416 1.00 91.62 98 ARG A N 1
ATOM 709 C CA . ARG A 1 98 ? -5.681 -6.032 10.179 1.00 91.62 98 ARG A CA 1
ATOM 710 C C . ARG A 1 98 ? -5.242 -5.113 9.046 1.00 91.62 98 ARG A C 1
ATOM 712 O O . ARG A 1 98 ? -5.242 -5.524 7.890 1.00 91.62 98 ARG A O 1
ATOM 719 N N . LEU A 1 99 ? -4.883 -3.870 9.364 1.00 91.81 99 LEU A N 1
ATOM 720 C CA . LEU A 1 99 ? -4.319 -2.952 8.374 1.00 91.81 99 LEU A CA 1
ATOM 721 C C . LEU A 1 99 ? -2.961 -3.454 7.883 1.00 91.81 99 LEU A C 1
ATOM 723 O O . LEU A 1 99 ? -2.675 -3.385 6.691 1.00 91.81 99 LEU A O 1
ATOM 727 N N . ASP A 1 100 ? -2.146 -3.980 8.792 1.00 91.12 100 ASP A N 1
ATOM 728 C CA . ASP A 1 100 ? -0.830 -4.513 8.473 1.00 91.12 100 ASP A CA 1
ATOM 729 C C . ASP A 1 100 ? -0.896 -5.794 7.631 1.00 91.12 100 ASP A C 1
ATOM 731 O O . ASP A 1 100 ? -0.146 -5.928 6.671 1.00 91.12 100 ASP A O 1
ATOM 735 N N . GLU A 1 101 ? -1.838 -6.697 7.909 1.00 91.50 101 GLU A N 1
ATOM 736 C CA . GLU A 1 101 ? -2.077 -7.895 7.092 1.00 91.50 101 GLU A CA 1
ATOM 737 C C . GLU A 1 101 ? -2.496 -7.546 5.653 1.00 91.50 101 GLU A C 1
ATOM 739 O O . GLU A 1 101 ? -2.049 -8.184 4.700 1.00 91.50 101 GLU A O 1
ATOM 744 N N . GLU A 1 102 ? -3.324 -6.512 5.479 1.00 92.81 102 GLU A N 1
ATOM 745 C CA . GLU A 1 102 ? -3.858 -6.121 4.169 1.00 92.81 102 GLU A CA 1
ATOM 746 C C . GLU A 1 102 ? -2.914 -5.229 3.350 1.00 92.81 102 GLU A C 1
ATOM 748 O O . GLU A 1 102 ? -2.919 -5.302 2.116 1.00 92.81 102 GLU A O 1
ATOM 753 N N . PHE A 1 103 ? -2.134 -4.364 4.006 1.00 90.62 103 PHE A N 1
ATOM 754 C CA . PHE A 1 103 ? -1.243 -3.401 3.348 1.00 90.62 103 PHE A CA 1
ATOM 755 C C . PHE A 1 103 ? 0.250 -3.730 3.484 1.00 90.62 103 PHE A C 1
ATOM 757 O O . PHE A 1 103 ? 1.055 -3.152 2.753 1.00 90.62 103 PHE A O 1
ATOM 764 N N . GLY A 1 104 ? 0.638 -4.647 4.372 1.00 89.44 104 GLY A N 1
ATOM 765 C CA . GLY A 1 104 ? 2.029 -5.048 4.596 1.00 89.44 104 GLY A CA 1
ATOM 766 C C . GLY A 1 104 ? 2.914 -3.913 5.114 1.00 89.44 104 GLY A C 1
ATOM 767 O O . GLY A 1 104 ? 4.045 -3.761 4.656 1.00 89.44 104 GLY A O 1
ATOM 768 N N . ILE A 1 105 ? 2.409 -3.080 6.025 1.00 89.12 105 ILE A N 1
ATOM 769 C CA . ILE A 1 105 ? 3.057 -1.826 6.435 1.00 89.12 105 ILE A CA 1
ATOM 770 C C . ILE A 1 105 ? 4.361 -2.103 7.185 1.00 89.12 105 ILE A C 1
ATOM 772 O O . ILE A 1 105 ? 5.405 -1.569 6.822 1.00 89.12 105 ILE A O 1
ATOM 776 N N . ARG A 1 106 ? 4.348 -2.989 8.180 1.00 87.00 106 ARG A N 1
ATOM 777 C CA . ARG A 1 106 ? 5.541 -3.393 8.935 1.00 87.00 106 ARG A CA 1
ATOM 778 C C . ARG A 1 106 ? 6.538 -4.146 8.060 1.00 87.00 106 ARG A C 1
ATOM 780 O O . ARG A 1 106 ? 7.740 -4.047 8.288 1.00 87.00 106 ARG A O 1
ATOM 787 N N . LEU A 1 107 ? 6.066 -4.852 7.029 1.00 86.69 107 LEU A N 1
ATOM 788 C CA . LEU A 1 107 ? 6.942 -5.499 6.049 1.00 86.69 107 LEU A CA 1
ATOM 789 C C . LEU A 1 107 ? 7.651 -4.472 5.151 1.00 86.69 107 LEU A C 1
ATOM 791 O O . LEU A 1 107 ? 8.822 -4.654 4.828 1.00 86.69 107 LEU A O 1
ATOM 795 N N . ALA A 1 108 ? 6.952 -3.407 4.751 1.00 85.50 108 ALA A N 1
ATOM 796 C CA . ALA A 1 108 ? 7.477 -2.389 3.844 1.00 85.50 108 ALA A CA 1
ATOM 797 C C . ALA A 1 108 ? 8.324 -1.310 4.545 1.00 85.50 108 ALA A C 1
ATOM 799 O O . ALA A 1 108 ? 9.335 -0.893 3.988 1.00 85.50 108 ALA A O 1
ATOM 800 N N . PHE A 1 109 ? 7.934 -0.876 5.748 1.00 84.06 109 PHE A N 1
ATOM 801 C CA . PHE A 1 109 ? 8.541 0.252 6.478 1.00 84.06 109 PHE A CA 1
ATOM 802 C C . PHE A 1 109 ? 9.267 -0.173 7.768 1.00 84.06 109 PHE A C 1
ATOM 804 O O . PHE A 1 109 ? 9.902 0.645 8.434 1.00 84.06 109 PHE A O 1
ATOM 811 N N . GLY A 1 110 ? 9.198 -1.457 8.128 1.00 82.62 110 GLY A N 1
ATOM 812 C CA . GLY A 1 110 ? 9.788 -2.009 9.345 1.00 82.62 110 GLY A CA 1
ATOM 813 C C . GLY A 1 110 ? 8.888 -1.918 10.581 1.00 82.62 110 GLY A C 1
ATOM 814 O O . GLY A 1 110 ? 7.886 -1.207 10.612 1.00 82.62 110 GLY A O 1
ATOM 815 N N . GLU A 1 111 ? 9.270 -2.642 11.636 1.00 81.88 111 GLU A N 1
ATOM 816 C CA . GLU A 1 111 ? 8.486 -2.752 12.881 1.00 81.88 111 GLU A CA 1
ATOM 817 C C . GLU A 1 111 ? 8.369 -1.433 13.663 1.00 81.88 111 GLU A C 1
ATOM 819 O O . GLU A 1 111 ? 7.407 -1.247 14.403 1.00 81.88 111 GLU A O 1
ATOM 824 N N . ASN A 1 112 ? 9.312 -0.506 13.471 1.00 80.62 112 ASN A N 1
ATOM 825 C CA . ASN A 1 112 ? 9.384 0.763 14.204 1.00 80.62 112 ASN A CA 1
ATOM 826 C C . ASN A 1 112 ? 8.771 1.951 13.444 1.00 80.62 112 ASN A C 1
ATOM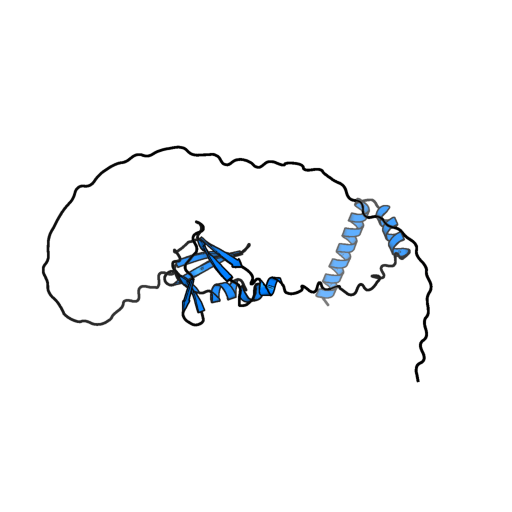 828 O O . ASN A 1 112 ? 8.986 3.096 13.838 1.00 80.62 112 ASN A O 1
ATOM 832 N N . ALA A 1 113 ? 8.062 1.710 12.338 1.00 82.25 113 ALA A N 1
ATOM 833 C CA . ALA A 1 113 ? 7.458 2.789 11.565 1.00 82.25 113 ALA A CA 1
ATOM 834 C C . ALA A 1 113 ? 6.427 3.559 12.409 1.00 82.25 113 ALA A C 1
ATOM 836 O O . ALA A 1 113 ? 5.618 2.965 13.131 1.00 82.25 113 ALA A O 1
ATOM 837 N N . ALA A 1 114 ? 6.440 4.889 12.311 1.00 86.75 114 ALA A N 1
ATOM 838 C CA . ALA A 1 114 ? 5.455 5.728 12.976 1.00 86.75 114 ALA A CA 1
ATOM 839 C C . ALA A 1 114 ? 4.188 5.770 12.117 1.00 86.75 114 ALA A C 1
ATOM 841 O O . ALA A 1 114 ? 4.188 6.287 11.002 1.00 86.75 114 ALA A O 1
ATOM 842 N N . ILE A 1 115 ? 3.110 5.182 12.633 1.00 89.56 115 ILE A N 1
ATOM 843 C CA . ILE A 1 115 ? 1.850 5.028 11.903 1.00 89.56 115 ILE A CA 1
ATOM 844 C C . ILE A 1 115 ? 0.811 5.940 12.535 1.00 89.56 115 ILE A C 1
ATOM 846 O O . ILE A 1 115 ? 0.467 5.787 13.711 1.00 89.56 115 ILE A O 1
ATOM 850 N N . THR A 1 116 ? 0.308 6.875 11.742 1.00 90.88 116 THR A N 1
ATOM 851 C CA . THR A 1 116 ? -0.737 7.821 12.119 1.00 90.88 116 THR A CA 1
ATOM 852 C C . THR A 1 116 ? -1.894 7.713 11.137 1.00 90.88 116 THR A C 1
ATOM 854 O O . THR A 1 116 ? -1.742 7.290 9.992 1.00 90.88 116 THR A O 1
ATOM 857 N N . MET A 1 117 ? -3.090 8.055 11.596 1.00 92.44 117 MET A N 1
ATOM 858 C CA . MET A 1 117 ? -4.277 8.049 10.756 1.00 92.44 117 MET A CA 1
ATOM 859 C C . MET A 1 117 ? -4.982 9.384 10.901 1.00 92.44 117 MET A C 1
ATOM 861 O O . MET A 1 117 ? -5.114 9.894 12.011 1.00 92.44 117 MET A O 1
ATOM 865 N N . GLU A 1 118 ? -5.419 9.939 9.782 1.00 93.00 118 GLU A N 1
ATOM 866 C CA . GLU A 1 118 ? -6.136 11.205 9.711 1.00 93.00 118 GLU A CA 1
ATOM 867 C C . GLU A 1 118 ? -7.535 10.982 9.144 1.00 93.00 118 GLU A C 1
ATOM 869 O O . GLU A 1 118 ? -7.748 10.118 8.289 1.00 93.00 118 GLU A O 1
ATOM 874 N N . ASP A 1 119 ? -8.501 11.763 9.607 1.00 91.38 119 ASP A N 1
ATOM 875 C CA . ASP A 1 119 ? -9.828 11.820 9.010 1.00 91.38 119 ASP A CA 1
ATOM 876 C C . ASP A 1 119 ? -9.830 12.629 7.696 1.00 91.38 119 ASP A C 1
ATOM 878 O O . ASP A 1 119 ? -8.840 13.240 7.284 1.00 91.38 119 ASP A O 1
ATOM 882 N N . GLY A 1 120 ? -10.978 12.668 7.016 1.00 83.88 120 GLY A N 1
ATOM 883 C CA . GLY A 1 120 ? -11.154 13.480 5.808 1.00 83.88 120 GLY A CA 1
ATOM 884 C C . GLY A 1 120 ? -11.016 14.999 6.020 1.00 83.88 120 GLY A C 1
ATOM 885 O O . GLY A 1 120 ? -10.993 15.737 5.034 1.00 83.88 120 GLY A O 1
ATOM 886 N N . GLN A 1 121 ? -10.938 15.472 7.267 1.00 83.50 121 GLN A N 1
ATOM 887 C CA . GLN A 1 121 ? -10.721 16.870 7.648 1.00 83.50 121 GLN A CA 1
ATOM 888 C C . GLN A 1 121 ? -9.270 17.162 8.081 1.00 83.50 121 GLN A C 1
ATOM 890 O O . GLN A 1 121 ? -8.937 18.327 8.312 1.00 83.50 121 GLN A O 1
ATOM 895 N N . GLY A 1 122 ? -8.401 16.147 8.143 1.00 81.75 122 GLY A N 1
ATOM 896 C CA . GLY A 1 122 ? -7.020 16.251 8.616 1.00 81.75 122 GLY A CA 1
ATOM 897 C C . GLY A 1 122 ? -6.868 16.222 10.142 1.00 81.75 122 GLY A C 1
ATOM 898 O O . GLY A 1 122 ? -5.822 16.617 10.652 1.00 81.75 122 GLY A O 1
ATOM 899 N N . GLN A 1 123 ? -7.891 15.806 10.893 1.00 87.06 123 GLN A N 1
ATOM 900 C CA . GLN A 1 123 ? -7.754 15.501 12.316 1.00 87.06 123 GLN A CA 1
ATOM 901 C C . GLN A 1 123 ? -7.143 14.121 12.509 1.00 87.06 123 GLN A C 1
ATOM 903 O O . GLN A 1 123 ? -7.579 13.136 11.916 1.00 87.06 123 GLN A O 1
ATOM 908 N N . GLN A 1 124 ? -6.143 14.058 13.381 1.00 90.00 124 GLN A N 1
ATOM 909 C CA . GLN A 1 124 ? -5.500 12.811 13.747 1.00 90.00 124 GLN A CA 1
ATOM 910 C C . GLN A 1 124 ? -6.436 11.971 14.621 1.00 90.00 124 GLN A C 1
ATOM 912 O O . GLN A 1 124 ? -6.949 12.444 15.634 1.00 90.00 124 GLN A O 1
ATOM 917 N N . VAL A 1 125 ? -6.627 10.717 14.227 1.00 91.38 125 VAL A N 1
ATOM 918 C CA . VAL A 1 125 ? -7.400 9.727 14.974 1.00 91.38 125 VAL A CA 1
ATOM 919 C C . VAL A 1 125 ? -6.585 9.253 16.173 1.00 91.38 125 VAL A C 1
ATOM 921 O O . VAL A 1 125 ? -5.371 9.040 16.071 1.00 91.38 125 VAL A O 1
ATOM 924 N N . GLU A 1 126 ? -7.249 9.082 17.315 1.00 88.06 126 GLU A N 1
ATOM 925 C CA . GLU A 1 126 ? -6.597 8.605 18.528 1.00 88.06 126 GLU A CA 1
ATOM 926 C C . GLU A 1 126 ? -6.099 7.170 18.345 1.00 88.06 126 GLU A C 1
ATOM 928 O O . GLU A 1 126 ? -6.823 6.264 17.919 1.00 88.06 126 GLU A O 1
ATOM 933 N N . LYS A 1 127 ? -4.825 6.970 18.682 1.00 90.25 127 LYS A N 1
ATOM 934 C CA . LYS A 1 127 ? -4.185 5.662 18.695 1.00 90.25 127 LYS A CA 1
ATOM 935 C C . LYS A 1 127 ? -4.090 5.188 20.141 1.00 90.25 127 LYS A C 1
ATOM 937 O O . LYS A 1 127 ? -3.461 5.840 20.971 1.00 90.25 127 LYS A O 1
ATOM 942 N N . SER A 1 128 ? -4.706 4.050 20.419 1.00 88.00 128 SER A N 1
ATOM 943 C CA . SER A 1 128 ? -4.707 3.382 21.715 1.00 88.00 128 SER A CA 1
ATOM 944 C C . SER A 1 128 ? -3.868 2.112 21.625 1.00 88.00 128 SER A C 1
ATOM 946 O O . SER A 1 128 ? -3.877 1.420 20.606 1.00 88.00 128 SER A O 1
ATOM 948 N N . GLN A 1 129 ? -3.113 1.806 22.675 1.00 85.94 129 GLN A N 1
ATOM 949 C CA . GLN A 1 129 ? -2.337 0.574 22.761 1.00 85.94 129 GLN A CA 1
ATOM 950 C C . GLN A 1 129 ? -2.970 -0.315 23.827 1.00 85.94 129 GLN A C 1
ATOM 952 O O . GLN A 1 129 ? -2.864 -0.031 25.020 1.00 85.94 129 GLN A O 1
ATOM 957 N N . ASP A 1 130 ? -3.621 -1.392 23.391 1.00 80.50 130 ASP A N 1
ATOM 958 C CA . ASP A 1 130 ? -4.240 -2.370 24.284 1.00 80.50 130 ASP A CA 1
ATOM 959 C C . ASP A 1 130 ? -3.351 -3.622 24.299 1.00 80.50 130 ASP A C 1
ATOM 961 O O . ASP A 1 130 ? -3.415 -4.498 23.430 1.00 80.50 130 ASP A O 1
ATOM 965 N N . GLY A 1 131 ? -2.405 -3.635 25.242 1.00 77.88 131 GLY A N 1
ATOM 966 C CA . GLY A 1 131 ? -1.398 -4.687 25.367 1.00 77.88 131 GLY A CA 1
ATOM 967 C C . GLY A 1 131 ? -0.408 -4.718 24.196 1.00 77.88 131 GLY A C 1
ATOM 968 O O . GLY A 1 131 ? 0.375 -3.789 24.007 1.00 77.88 131 GLY A O 1
ATOM 969 N N . GLU A 1 132 ? -0.412 -5.820 23.442 1.00 70.06 132 GLU A N 1
ATOM 970 C CA . GLU A 1 132 ? 0.524 -6.085 22.334 1.00 70.06 132 GLU A CA 1
ATOM 971 C C . GLU A 1 132 ? -0.002 -5.593 20.973 1.00 70.06 132 GLU A C 1
ATOM 973 O O . GLU A 1 132 ? 0.727 -5.580 19.984 1.00 70.06 132 GLU A O 1
ATOM 978 N N . SER A 1 133 ? -1.271 -5.178 20.904 1.00 79.12 133 SER A N 1
ATOM 979 C CA . SER A 1 133 ? -1.910 -4.727 19.665 1.00 79.12 133 SER A CA 1
ATOM 980 C C . SER A 1 133 ? -2.227 -3.237 19.710 1.00 79.12 133 SER A C 1
ATOM 982 O O . SER A 1 133 ? -2.824 -2.731 20.660 1.00 79.12 133 SER A O 1
ATOM 984 N N . ASP A 1 134 ? -1.847 -2.535 18.646 1.00 88.50 134 ASP A N 1
ATOM 985 C CA . ASP A 1 134 ? -2.247 -1.153 18.415 1.00 88.50 134 ASP A CA 1
ATOM 986 C C . ASP A 1 134 ? -3.678 -1.097 17.851 1.00 88.50 134 ASP A C 1
ATOM 988 O O . ASP A 1 134 ? -4.044 -1.861 16.950 1.00 88.50 134 ASP A O 1
ATOM 992 N N . TRP A 1 135 ? -4.467 -0.148 18.343 1.00 92.44 135 TRP A N 1
ATOM 993 C CA . TRP A 1 135 ? -5.839 0.104 17.918 1.00 92.44 135 TRP A CA 1
ATOM 994 C C . TRP A 1 135 ? -6.023 1.574 17.559 1.00 92.44 135 TRP A C 1
ATOM 996 O O . TRP A 1 135 ? -5.478 2.465 18.210 1.00 92.44 135 TRP A O 1
ATOM 1006 N N . PHE A 1 136 ? -6.832 1.834 16.541 1.00 92.50 136 PHE A N 1
ATOM 1007 C CA . PHE A 1 136 ? -7.368 3.166 16.288 1.00 92.50 136 PHE A CA 1
ATOM 1008 C C . PHE A 1 136 ? -8.765 3.259 16.882 1.00 92.50 136 PHE A C 1
ATOM 1010 O O . PHE A 1 136 ? -9.596 2.395 16.600 1.00 92.50 136 PHE A O 1
ATOM 1017 N N . GLU A 1 137 ? -9.010 4.281 17.697 1.00 91.38 137 GLU A N 1
ATOM 1018 C CA . GLU A 1 137 ? -10.289 4.518 18.369 1.00 91.38 137 GLU A CA 1
ATOM 1019 C C . GLU A 1 137 ? -10.941 5.815 17.869 1.00 91.38 137 GLU A C 1
ATOM 1021 O O . GLU A 1 137 ? -10.279 6.679 17.302 1.00 91.38 137 GLU A O 1
ATOM 1026 N N . GLY A 1 138 ? -12.254 5.957 18.067 1.00 86.25 138 GLY A N 1
ATOM 1027 C CA . GLY A 1 138 ? -12.988 7.159 17.651 1.00 86.25 138 GLY A CA 1
ATOM 1028 C C . GLY A 1 138 ? -13.322 7.203 16.156 1.00 86.25 138 GLY A C 1
ATOM 1029 O O . GLY A 1 138 ? -13.533 8.275 15.598 1.00 86.25 138 GLY A O 1
ATOM 1030 N N . LEU A 1 139 ? -13.370 6.044 15.497 1.00 89.44 139 LEU A N 1
ATOM 1031 C CA . LEU A 1 139 ? -13.739 5.942 14.088 1.00 89.44 139 LEU A CA 1
ATOM 1032 C C . LEU A 1 139 ? -15.251 6.081 13.887 1.00 89.44 139 LEU A C 1
ATOM 1034 O O . LEU A 1 139 ? -16.042 5.322 14.451 1.00 89.44 139 LEU A O 1
ATOM 1038 N N . GLU A 1 140 ? -15.645 7.011 13.022 1.00 88.00 140 GLU A N 1
ATOM 1039 C CA . GLU A 1 140 ? -17.024 7.203 12.588 1.00 88.00 140 GLU A CA 1
ATOM 1040 C C . GLU A 1 140 ? -17.403 6.175 11.519 1.00 88.00 140 GLU A C 1
ATOM 1042 O O . GLU A 1 140 ? -16.656 5.914 10.570 1.00 88.00 140 GLU A O 1
ATOM 1047 N N . ALA A 1 141 ? -18.603 5.605 11.637 1.00 86.50 141 ALA A N 1
ATOM 1048 C CA . ALA A 1 141 ? -19.119 4.668 10.649 1.00 86.50 141 ALA A CA 1
ATOM 1049 C C . ALA A 1 141 ? -19.257 5.341 9.271 1.00 86.50 141 ALA A C 1
ATOM 1051 O O . ALA A 1 141 ? -19.856 6.406 9.136 1.00 86.50 141 ALA A O 1
ATOM 1052 N N . ASN A 1 142 ? -18.750 4.679 8.231 1.00 87.19 142 ASN A N 1
ATOM 1053 C CA . ASN A 1 142 ? -18.672 5.147 6.842 1.00 87.19 142 ASN A CA 1
ATOM 1054 C C . ASN A 1 142 ? -17.726 6.337 6.609 1.00 87.19 142 ASN A C 1
ATOM 1056 O O . ASN A 1 142 ? -17.743 6.935 5.530 1.00 87.19 142 ASN A O 1
ATOM 1060 N N . GLY A 1 143 ? -16.866 6.657 7.581 1.00 88.88 143 GLY A N 1
ATOM 1061 C CA . GLY A 1 143 ? -15.809 7.648 7.420 1.00 88.88 143 GLY A CA 1
ATOM 1062 C C . GLY A 1 143 ? -14.740 7.209 6.414 1.00 88.88 143 GLY A C 1
ATOM 1063 O O . GLY A 1 143 ? -14.505 6.017 6.188 1.00 88.88 143 GLY A O 1
ATOM 1064 N N . THR A 1 144 ? -14.086 8.189 5.789 1.00 93.06 144 THR A N 1
ATOM 1065 C CA . THR A 1 144 ? -12.881 7.961 4.983 1.00 93.06 144 THR A CA 1
ATOM 1066 C C . THR A 1 144 ? -11.676 8.494 5.736 1.00 93.06 144 THR A C 1
ATOM 1068 O O . THR A 1 144 ? -11.647 9.673 6.082 1.00 93.06 144 THR A O 1
ATOM 1071 N N . TYR A 1 145 ? -10.686 7.634 5.927 1.00 94.31 145 TYR A N 1
ATOM 1072 C CA . TYR A 1 145 ? -9.477 7.920 6.683 1.00 94.31 145 TYR A CA 1
ATOM 1073 C C . TYR A 1 145 ? -8.247 7.730 5.806 1.00 94.31 145 TYR A C 1
ATOM 1075 O O . TYR A 1 145 ? -8.228 6.870 4.922 1.00 94.31 145 TYR A O 1
ATOM 1083 N N . VAL A 1 146 ? -7.223 8.543 6.032 1.00 94.12 146 VAL A N 1
ATOM 1084 C CA . VAL A 1 146 ? -5.935 8.465 5.345 1.00 94.12 146 VAL A CA 1
ATOM 1085 C C . VAL A 1 146 ? -4.900 7.964 6.335 1.00 94.12 146 VAL A C 1
ATOM 1087 O O . VAL A 1 146 ? -4.680 8.567 7.381 1.00 94.12 146 VAL A O 1
ATOM 1090 N N . LEU A 1 147 ? -4.269 6.846 6.001 1.00 93.75 147 LEU A N 1
ATOM 1091 C CA . LEU A 1 147 ? -3.191 6.274 6.785 1.00 93.75 147 LEU A CA 1
ATOM 1092 C C . LEU A 1 147 ? -1.865 6.877 6.317 1.00 93.75 147 LEU A C 1
ATOM 1094 O O . LEU A 1 147 ? -1.516 6.784 5.137 1.00 93.75 147 LEU A O 1
ATOM 1098 N N . GLN A 1 148 ? -1.134 7.488 7.242 1.00 91.50 148 GLN A N 1
ATOM 1099 C CA . GLN A 1 148 ? 0.207 8.010 7.024 1.00 91.50 148 GLN A CA 1
ATOM 1100 C C . GLN A 1 148 ? 1.215 7.135 7.769 1.00 91.50 148 GLN A C 1
ATOM 1102 O O . GLN A 1 148 ? 1.015 6.753 8.922 1.00 91.50 148 GLN A O 1
ATOM 1107 N N . VAL A 1 149 ? 2.300 6.789 7.084 1.00 90.50 149 VAL A N 1
ATOM 1108 C CA . VAL A 1 149 ? 3.380 5.977 7.641 1.00 90.50 149 VAL A CA 1
ATOM 1109 C C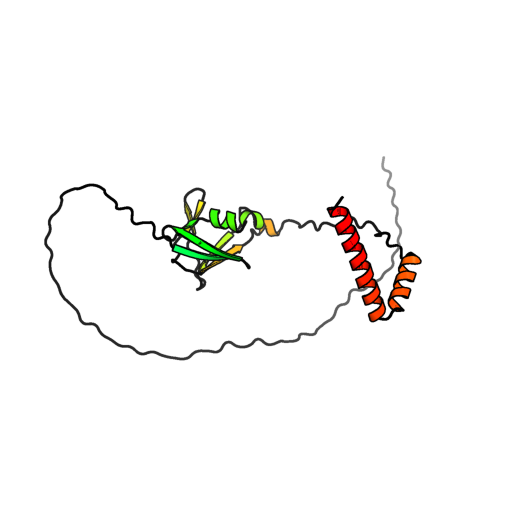 . VAL A 1 149 ? 4.673 6.737 7.413 1.00 90.50 149 VAL A C 1
ATOM 1111 O O . VAL A 1 149 ? 5.047 6.996 6.269 1.00 90.50 149 VAL A O 1
ATOM 1114 N N . GLU A 1 150 ? 5.326 7.115 8.503 1.00 85.38 150 GLU A N 1
ATOM 1115 C CA . GLU A 1 150 ? 6.640 7.744 8.491 1.00 85.38 150 GLU A CA 1
ATOM 1116 C C . GLU A 1 150 ? 7.696 6.683 8.825 1.00 85.38 150 GLU A C 1
ATOM 1118 O O . GLU A 1 150 ? 7.599 5.965 9.826 1.00 85.38 150 GLU A O 1
ATOM 1123 N N . GLU A 1 151 ? 8.683 6.540 7.939 1.00 78.38 151 GLU A N 1
ATOM 1124 C CA . GLU A 1 151 ? 9.789 5.603 8.122 1.00 78.38 151 GLU A CA 1
ATOM 1125 C C . GLU A 1 151 ? 10.719 6.097 9.237 1.00 78.38 151 GLU A C 1
ATOM 1127 O O . GLU A 1 151 ? 11.029 7.286 9.326 1.00 78.38 151 GLU A O 1
ATOM 1132 N N . ASP A 1 152 ? 11.185 5.172 10.080 1.00 74.31 152 ASP A N 1
ATOM 1133 C CA . ASP A 1 152 ? 12.163 5.477 11.123 1.00 74.31 152 ASP A CA 1
ATOM 1134 C C . ASP A 1 152 ? 13.444 6.053 10.480 1.00 74.31 152 ASP A C 1
ATOM 1136 O O . ASP A 1 152 ? 14.043 5.396 9.615 1.00 74.31 152 ASP A O 1
ATOM 1140 N N . PRO A 1 153 ? 13.923 7.244 10.896 1.00 63.66 153 PRO A N 1
ATOM 1141 C CA . PRO A 1 153 ? 15.158 7.824 10.371 1.00 63.66 153 PRO A CA 1
ATOM 1142 C C . PRO A 1 153 ? 16.369 6.887 10.504 1.00 63.66 153 PRO A C 1
ATOM 1144 O O . PRO A 1 153 ? 17.300 6.977 9.705 1.00 63.66 153 PRO A O 1
ATOM 1147 N N . ALA A 1 154 ? 16.363 5.950 11.461 1.00 62.31 154 ALA A N 1
ATOM 1148 C CA . ALA A 1 154 ? 17.425 4.956 11.595 1.00 62.31 154 ALA A CA 1
ATOM 1149 C C . ALA A 1 154 ? 17.445 3.903 10.463 1.00 62.31 154 ALA A C 1
ATOM 1151 O O . ALA A 1 154 ? 18.490 3.292 10.219 1.00 62.31 154 ALA A O 1
ATOM 1152 N N . GLN A 1 155 ? 16.325 3.671 9.766 1.00 60.03 155 GLN A N 1
ATOM 1153 C CA . GLN A 1 155 ? 16.286 2.832 8.560 1.00 60.03 155 GLN A CA 1
ATOM 1154 C C . GLN A 1 155 ? 16.605 3.613 7.287 1.00 60.03 155 GLN A C 1
ATOM 1156 O O . GLN A 1 155 ? 17.296 3.068 6.423 1.00 60.03 155 GLN A O 1
ATOM 1161 N N . ALA A 1 156 ? 16.226 4.892 7.221 1.00 61.56 156 ALA A N 1
ATOM 1162 C CA . ALA A 1 156 ? 16.543 5.764 6.090 1.00 61.56 156 ALA A CA 1
ATOM 1163 C C . ALA A 1 156 ? 18.063 5.905 5.844 1.00 61.56 156 ALA A C 1
ATOM 1165 O O . ALA A 1 156 ? 18.498 6.068 4.704 1.00 61.56 156 ALA A O 1
ATOM 1166 N N . ASP A 1 157 ? 18.882 5.794 6.897 1.00 63.44 157 ASP A N 1
ATOM 1167 C CA . ASP A 1 157 ? 20.352 5.848 6.823 1.00 63.44 157 ASP A CA 1
ATOM 1168 C C . ASP A 1 157 ? 21.012 4.502 6.454 1.00 63.44 157 ASP A C 1
ATOM 1170 O O . ASP A 1 157 ? 22.243 4.383 6.408 1.00 63.44 157 ASP A O 1
ATOM 1174 N N . ARG A 1 158 ? 20.232 3.443 6.183 1.00 65.25 158 ARG A N 1
ATOM 1175 C CA . ARG A 1 158 ? 20.818 2.176 5.734 1.00 65.25 158 ARG A CA 1
ATOM 1176 C C . ARG A 1 158 ? 21.443 2.376 4.353 1.00 65.25 158 ARG A C 1
ATOM 1178 O O . ARG A 1 158 ? 20.760 2.802 3.422 1.00 65.25 158 ARG A O 1
ATOM 1185 N N . PRO A 1 159 ? 22.728 2.025 4.166 1.00 70.06 159 PRO A N 1
ATOM 1186 C CA . PRO A 1 159 ? 23.364 2.169 2.869 1.00 70.06 159 PRO A CA 1
ATOM 1187 C C . PRO A 1 159 ? 22.674 1.236 1.869 1.00 70.06 159 PRO A C 1
ATOM 1189 O O . PRO A 1 159 ? 22.870 0.018 1.907 1.00 70.06 159 PRO A O 1
ATOM 1192 N N . SER A 1 160 ? 21.858 1.802 0.972 1.00 73.19 160 SER A N 1
ATOM 1193 C CA . SER A 1 160 ? 21.280 1.045 -0.136 1.00 73.19 160 SER A CA 1
ATOM 1194 C C . SER A 1 160 ? 22.428 0.560 -1.017 1.00 73.19 160 SER A C 1
ATOM 1196 O O . SER A 1 160 ? 23.184 1.333 -1.612 1.00 73.19 160 SER A O 1
ATOM 1198 N N . LYS A 1 161 ? 22.641 -0.753 -1.032 1.00 77.44 161 LYS A N 1
ATOM 1199 C CA . LYS A 1 161 ? 23.654 -1.349 -1.891 1.00 77.44 161 LYS A CA 1
ATOM 1200 C C . LYS A 1 161 ? 23.008 -1.509 -3.254 1.00 77.44 161 LYS A C 1
ATOM 1202 O O . LYS A 1 161 ? 22.354 -2.516 -3.508 1.00 77.44 161 LYS A O 1
ATOM 1207 N N . THR A 1 162 ? 23.144 -0.489 -4.101 1.00 81.00 162 THR A N 1
ATOM 1208 C CA . THR A 1 162 ? 22.765 -0.595 -5.510 1.00 81.00 162 THR A CA 1
ATOM 1209 C C . THR A 1 162 ? 23.439 -1.836 -6.061 1.00 81.00 162 THR A C 1
ATOM 1211 O O . THR A 1 162 ? 24.668 -1.937 -6.075 1.00 81.00 162 THR A O 1
ATOM 1214 N N . TYR A 1 163 ? 22.626 -2.815 -6.436 1.00 80.56 163 TYR A N 1
ATOM 1215 C CA . TYR A 1 163 ? 23.123 -4.012 -7.075 1.00 80.56 163 TYR A CA 1
ATOM 1216 C C . TYR A 1 163 ? 23.715 -3.600 -8.423 1.00 80.56 163 TYR A C 1
ATOM 1218 O O . TYR A 1 163 ? 22.988 -3.318 -9.375 1.00 80.56 163 TYR A O 1
ATOM 1226 N N . GLU A 1 164 ? 25.043 -3.532 -8.497 1.00 79.44 164 GLU A N 1
ATOM 1227 C CA . GLU A 1 164 ? 25.734 -3.566 -9.777 1.00 79.44 164 GLU A CA 1
ATOM 1228 C C . GLU A 1 164 ? 25.627 -4.995 -10.290 1.00 79.44 164 GLU A C 1
ATOM 1230 O O . GLU A 1 164 ? 26.334 -5.901 -9.837 1.00 79.44 164 GLU A O 1
ATOM 1235 N N . ALA A 1 165 ? 24.703 -5.196 -11.231 1.00 78.12 165 ALA A N 1
ATOM 1236 C CA . ALA A 1 165 ? 24.718 -6.393 -12.047 1.00 78.12 165 ALA A CA 1
ATOM 1237 C C . ALA A 1 165 ? 26.132 -6.534 -12.625 1.00 78.12 165 ALA A C 1
ATOM 1239 O O . ALA A 1 165 ? 26.655 -5.543 -13.146 1.00 78.12 165 ALA A O 1
ATOM 1240 N N . PRO A 1 166 ? 26.762 -7.722 -12.538 1.00 73.00 166 PRO A N 1
ATOM 1241 C CA . PRO A 1 166 ? 28.012 -7.977 -13.223 1.00 73.00 166 PRO A CA 1
ATOM 1242 C C . PRO A 1 166 ? 27.825 -7.560 -14.675 1.00 73.00 166 PRO A C 1
ATOM 1244 O O . PRO A 1 166 ? 27.059 -8.183 -15.414 1.00 73.00 166 PRO A O 1
ATOM 1247 N N . SER A 1 167 ? 28.473 -6.461 -15.060 1.00 65.69 167 SER A N 1
ATOM 1248 C CA . SER A 1 167 ? 28.578 -6.069 -16.452 1.00 65.69 167 SER A CA 1
ATOM 1249 C C . SER A 1 167 ? 29.464 -7.129 -17.075 1.00 65.69 167 SER A C 1
ATOM 1251 O O . SER A 1 167 ? 30.689 -7.022 -17.086 1.00 65.69 167 SER A O 1
ATOM 1253 N N . VAL A 1 168 ? 28.845 -8.229 -17.498 1.00 64.00 168 VAL A N 1
ATOM 1254 C CA . VAL A 1 168 ? 29.445 -9.110 -18.479 1.00 64.00 168 VAL A CA 1
ATOM 1255 C C . VAL A 1 168 ? 29.634 -8.193 -19.672 1.00 64.00 168 VAL A C 1
ATOM 1257 O O . VAL A 1 168 ? 28.677 -7.863 -20.375 1.00 64.00 168 VAL A O 1
ATOM 1260 N N . GLU A 1 169 ? 30.849 -7.662 -19.809 1.00 59.34 169 GLU A N 1
ATOM 1261 C CA . GLU A 1 169 ? 31.244 -6.917 -20.984 1.00 59.34 169 GLU A CA 1
ATOM 1262 C C . GLU A 1 169 ? 30.809 -7.757 -22.179 1.00 59.34 169 GLU A C 1
ATOM 1264 O O . GLU A 1 169 ? 31.269 -8.880 -22.384 1.00 59.34 169 GLU A O 1
ATOM 1269 N N . THR A 1 170 ? 29.867 -7.196 -22.932 1.00 51.22 170 THR A N 1
ATOM 1270 C CA . THR A 1 170 ? 29.204 -7.786 -24.090 1.00 51.22 170 THR A CA 1
ATOM 1271 C C . THR A 1 170 ? 28.151 -8.854 -23.756 1.00 51.22 170 THR A C 1
ATOM 1273 O O . THR A 1 170 ? 28.436 -10.035 -23.598 1.00 51.22 170 THR A O 1
ATOM 1276 N N . CYS A 1 171 ? 26.870 -8.490 -23.894 1.00 48.56 171 CYS A N 1
ATOM 1277 C CA . CYS A 1 171 ? 26.026 -9.350 -24.722 1.00 48.56 171 CYS A CA 1
ATOM 1278 C C . CYS A 1 171 ? 26.783 -9.513 -26.048 1.00 48.56 171 CYS A C 1
ATOM 1280 O O . CYS A 1 171 ? 26.988 -8.505 -26.735 1.00 48.56 171 CYS A O 1
ATOM 1282 N N . PRO A 1 172 ? 27.211 -10.718 -26.458 1.00 54.03 172 PRO A N 1
ATOM 1283 C CA . PRO A 1 172 ? 27.850 -10.909 -27.741 1.00 54.03 172 PRO A CA 1
ATOM 1284 C C . PRO A 1 172 ? 26.772 -10.947 -28.828 1.00 54.03 172 PRO A C 1
ATOM 1286 O O . PRO A 1 172 ? 26.836 -11.755 -29.747 1.00 54.03 172 PRO A O 1
ATOM 1289 N N . LEU A 1 173 ? 25.858 -9.974 -28.835 1.00 55.25 173 LEU A N 1
ATOM 1290 C CA . LEU A 1 173 ? 25.462 -9.371 -30.097 1.00 55.25 173 LEU A CA 1
ATOM 1291 C C . LEU A 1 173 ? 26.671 -8.559 -30.572 1.00 55.25 173 LEU A C 1
ATOM 1293 O O . LEU A 1 173 ? 26.632 -7.339 -30.718 1.00 55.25 173 LEU A O 1
ATOM 1297 N N . LYS A 1 174 ? 27.784 -9.265 -30.844 1.00 59.22 174 LYS A N 1
ATOM 1298 C CA . LYS A 1 174 ? 28.732 -8.821 -31.853 1.00 59.22 174 LYS A CA 1
ATOM 1299 C C . LYS A 1 174 ? 27.829 -8.381 -32.991 1.00 59.22 174 LYS A C 1
ATOM 1301 O O . LYS A 1 174 ? 26.965 -9.165 -33.398 1.00 59.22 174 LYS A O 1
ATOM 1306 N N . LYS A 1 175 ? 27.976 -7.136 -33.446 1.00 60.16 175 LYS A N 1
ATOM 1307 C CA . LYS A 1 175 ? 27.454 -6.675 -34.733 1.00 60.16 175 LYS A CA 1
ATOM 1308 C C . LYS A 1 175 ? 28.077 -7.588 -35.785 1.00 60.16 175 LYS A C 1
ATOM 1310 O O . LYS A 1 175 ? 29.095 -7.273 -36.387 1.00 60.16 175 LYS A O 1
ATOM 1315 N N . SER A 1 176 ? 27.575 -8.811 -35.860 1.00 68.25 176 SER A N 1
ATOM 1316 C CA . SER A 1 176 ? 28.000 -9.798 -36.816 1.00 68.25 176 SER A CA 1
ATOM 1317 C C . SER A 1 176 ? 27.552 -9.241 -38.150 1.00 68.25 176 SER A C 1
ATOM 1319 O O . SER A 1 176 ? 26.533 -8.547 -38.211 1.00 68.25 176 SER A O 1
ATOM 1321 N N . ALA A 1 177 ? 28.321 -9.507 -39.203 1.00 71.25 177 ALA A N 1
ATOM 1322 C CA . ALA A 1 177 ? 27.949 -9.081 -40.548 1.00 71.25 177 ALA A CA 1
ATOM 1323 C C . ALA A 1 177 ? 26.468 -9.403 -40.819 1.00 71.25 177 ALA A C 1
ATOM 1325 O O . ALA A 1 177 ? 25.721 -8.521 -41.208 1.00 71.25 177 ALA A O 1
ATOM 1326 N N . LYS A 1 178 ? 26.011 -10.576 -40.359 1.00 72.19 178 LYS A N 1
ATOM 1327 C CA . LYS A 1 178 ? 24.608 -11.004 -40.384 1.00 72.19 178 LYS A CA 1
ATOM 1328 C C . LYS A 1 178 ? 23.621 -10.011 -39.760 1.00 72.19 178 LYS A C 1
ATOM 1330 O O . LYS A 1 178 ? 22.607 -9.724 -40.371 1.00 72.19 178 LYS A O 1
ATOM 1335 N N . VAL A 1 179 ? 23.881 -9.470 -38.567 1.00 76.44 179 VAL A N 1
ATOM 1336 C CA . VAL A 1 179 ? 22.964 -8.500 -37.924 1.00 76.44 179 VAL A CA 1
ATOM 1337 C C . VAL A 1 179 ? 22.932 -7.179 -38.697 1.00 76.44 179 VAL A C 1
ATOM 1339 O O . VAL A 1 179 ? 21.873 -6.568 -38.835 1.00 76.44 179 VAL A O 1
ATOM 1342 N N . ALA A 1 180 ? 24.074 -6.743 -39.235 1.00 76.62 180 ALA A N 1
ATOM 1343 C CA . ALA A 1 180 ? 24.140 -5.546 -40.071 1.00 76.62 180 ALA A CA 1
ATOM 1344 C C . ALA A 1 180 ? 23.448 -5.751 -41.432 1.00 76.62 180 ALA A C 1
ATOM 1346 O O . ALA A 1 180 ? 22.757 -4.847 -41.901 1.00 76.62 180 ALA A O 1
ATOM 1347 N N . ASP A 1 181 ? 23.583 -6.940 -42.019 1.00 78.62 181 ASP A N 1
ATOM 1348 C CA . ASP A 1 181 ? 22.933 -7.339 -43.267 1.00 78.62 181 ASP A CA 1
ATOM 1349 C C . ASP A 1 181 ? 21.413 -7.406 -43.085 1.00 78.62 181 ASP A C 1
ATOM 1351 O O . ASP A 1 181 ? 20.689 -6.794 -43.863 1.00 78.62 181 ASP A O 1
ATOM 1355 N N . ILE A 1 182 ? 20.934 -8.019 -41.993 1.00 78.69 182 ILE A N 1
ATOM 1356 C CA . ILE A 1 182 ? 19.506 -8.051 -41.634 1.00 78.69 182 ILE A CA 1
ATOM 1357 C C . ILE A 1 182 ? 18.969 -6.630 -41.429 1.00 78.69 182 ILE A C 1
ATOM 1359 O O . ILE A 1 182 ? 17.892 -6.294 -41.910 1.00 78.69 182 ILE A O 1
ATOM 1363 N N . THR A 1 183 ? 19.720 -5.759 -40.749 1.00 80.00 183 THR A N 1
ATOM 1364 C CA . THR A 1 183 ? 19.285 -4.370 -40.528 1.00 80.00 183 THR A CA 1
ATOM 1365 C C . THR A 1 183 ? 19.191 -3.593 -41.845 1.00 80.00 183 THR A C 1
ATOM 1367 O O . THR A 1 183 ? 18.257 -2.818 -42.030 1.00 80.00 183 THR A O 1
ATOM 1370 N N . ARG A 1 184 ? 20.125 -3.811 -42.780 1.00 82.06 184 ARG A N 1
ATOM 1371 C CA . ARG A 1 184 ? 20.094 -3.193 -44.114 1.00 82.06 184 ARG A CA 1
ATOM 1372 C C . ARG A 1 184 ? 18.945 -3.731 -44.964 1.00 82.06 184 ARG A C 1
ATOM 1374 O O . ARG A 1 184 ? 18.300 -2.958 -45.662 1.00 82.06 184 ARG A O 1
ATOM 1381 N N . GLU A 1 185 ? 18.697 -5.034 -44.898 1.00 78.81 185 GLU A N 1
ATOM 1382 C CA . GLU A 1 185 ? 17.591 -5.689 -45.589 1.00 78.81 185 GLU A CA 1
ATOM 1383 C C . GLU A 1 185 ? 16.238 -5.148 -45.097 1.00 78.81 185 GLU A C 1
ATOM 1385 O O . GLU A 1 185 ? 15.412 -4.746 -45.911 1.00 78.81 185 GLU A O 1
ATOM 1390 N N . LEU A 1 186 ? 16.048 -5.022 -43.779 1.00 78.31 186 LEU A N 1
ATOM 1391 C CA . LEU A 1 186 ? 14.825 -4.463 -43.190 1.00 78.31 186 LEU A CA 1
ATOM 1392 C C . LEU A 1 186 ? 14.626 -2.977 -43.512 1.00 78.31 186 LEU A C 1
ATOM 1394 O O . LEU A 1 186 ? 13.500 -2.548 -43.730 1.00 78.31 186 LEU A O 1
ATOM 1398 N N . GLN A 1 187 ? 15.702 -2.189 -43.571 1.00 80.00 187 GLN A N 1
ATOM 1399 C CA . GLN A 1 187 ? 15.634 -0.782 -43.985 1.00 80.00 187 GLN A CA 1
ATOM 1400 C C . GLN A 1 187 ? 15.329 -0.609 -45.480 1.00 80.00 187 GLN A C 1
ATOM 1402 O O . GLN A 1 187 ? 14.878 0.461 -45.885 1.00 80.00 187 GLN A O 1
ATOM 1407 N N . GLY A 1 188 ? 15.605 -1.632 -46.295 1.00 80.19 188 GLY A N 1
ATOM 1408 C CA . GLY A 1 188 ? 15.328 -1.644 -47.729 1.00 80.19 188 GLY A CA 1
ATOM 1409 C C . GLY A 1 188 ? 13.929 -2.142 -48.101 1.00 80.19 188 GLY A C 1
ATOM 1410 O O . GLY A 1 188 ? 13.545 -1.988 -49.257 1.00 80.19 188 GLY A O 1
ATOM 1411 N N . MET A 1 189 ? 13.178 -2.726 -47.161 1.00 79.75 189 MET A N 1
ATOM 1412 C CA . MET A 1 189 ? 11.809 -3.194 -47.396 1.00 79.75 189 MET A CA 1
ATOM 1413 C C . MET A 1 189 ? 10.789 -2.090 -47.138 1.00 79.75 189 MET A C 1
ATOM 1415 O O . MET A 1 189 ? 10.942 -1.263 -46.237 1.00 79.75 189 MET A O 1
ATOM 1419 N N . SER A 1 190 ? 9.717 -2.099 -47.924 1.00 85.19 190 SER A N 1
ATOM 1420 C CA . SER A 1 190 ? 8.561 -1.248 -47.664 1.00 85.19 190 SER A CA 1
ATOM 1421 C C . SER A 1 190 ? 7.788 -1.731 -46.431 1.00 85.19 190 SER A C 1
ATOM 1423 O O . SER A 1 190 ? 7.865 -2.892 -46.024 1.00 85.19 190 SER A O 1
ATOM 1425 N N . VAL A 1 191 ? 7.018 -0.829 -45.820 1.00 82.94 191 VAL A N 1
ATOM 1426 C CA . VAL A 1 191 ? 6.212 -1.137 -44.625 1.00 82.94 191 VAL A CA 1
ATOM 1427 C C . VAL A 1 191 ? 5.204 -2.259 -44.900 1.00 82.94 191 VAL A C 1
ATOM 1429 O O . VAL A 1 191 ? 4.968 -3.095 -44.027 1.00 82.94 191 VAL A O 1
ATOM 1432 N N . ASP A 1 192 ? 4.661 -2.313 -46.116 1.00 82.56 192 ASP A N 1
ATOM 1433 C CA . ASP A 1 192 ? 3.694 -3.333 -46.523 1.00 82.56 192 ASP A CA 1
ATOM 1434 C C . ASP A 1 192 ? 4.342 -4.724 -46.628 1.00 82.56 192 ASP A C 1
ATOM 1436 O O . ASP A 1 192 ? 3.795 -5.696 -46.114 1.00 82.56 192 ASP A O 1
ATOM 1440 N N . GLU A 1 193 ? 5.558 -4.818 -47.176 1.00 83.25 193 GLU A N 1
ATOM 1441 C CA . GLU A 1 193 ? 6.316 -6.078 -47.246 1.00 83.25 193 GLU A CA 1
ATOM 1442 C C . GLU A 1 193 ? 6.761 -6.573 -45.861 1.00 83.25 193 GLU A C 1
ATOM 1444 O O . GLU A 1 193 ? 6.781 -7.779 -45.601 1.00 83.25 193 GLU A O 1
ATOM 1449 N N . ILE A 1 194 ? 7.107 -5.655 -44.950 1.00 82.44 194 ILE A N 1
ATOM 1450 C CA . ILE A 1 194 ? 7.433 -5.995 -43.556 1.00 82.44 194 ILE A CA 1
ATOM 1451 C C . ILE A 1 194 ? 6.201 -6.572 -42.857 1.00 82.44 194 ILE A C 1
ATOM 1453 O O . ILE A 1 194 ? 6.312 -7.556 -42.122 1.00 82.44 194 ILE A O 1
ATOM 1457 N N . ARG A 1 195 ? 5.026 -5.983 -43.098 1.00 85.62 195 ARG A N 1
ATOM 1458 C CA . ARG A 1 195 ? 3.764 -6.442 -42.520 1.00 85.62 195 ARG A CA 1
ATOM 1459 C C . ARG A 1 195 ? 3.366 -7.817 -43.047 1.00 85.62 195 ARG A C 1
ATOM 1461 O O . ARG A 1 195 ? 3.098 -8.701 -42.243 1.00 85.62 195 ARG A O 1
ATOM 1468 N N . GLU A 1 196 ? 3.414 -8.023 -44.362 1.00 89.56 196 GLU A N 1
ATOM 1469 C CA . GLU A 1 196 ? 3.081 -9.309 -44.989 1.00 89.56 196 GLU A CA 1
ATOM 1470 C C . GLU A 1 196 ? 3.997 -10.439 -44.493 1.00 89.56 196 GLU A C 1
ATOM 1472 O O . GLU A 1 196 ? 3.535 -11.527 -44.140 1.00 89.56 196 GLU A O 1
ATOM 1477 N N . LYS A 1 197 ? 5.307 -10.175 -44.384 1.00 84.81 197 LYS A N 1
ATOM 1478 C CA . LYS A 1 197 ? 6.246 -11.140 -43.797 1.00 84.81 197 LYS A CA 1
ATOM 1479 C C . LYS A 1 197 ? 5.964 -11.378 -42.316 1.00 84.81 197 LYS A C 1
ATOM 1481 O O . LYS A 1 197 ? 6.040 -12.522 -41.876 1.00 84.81 197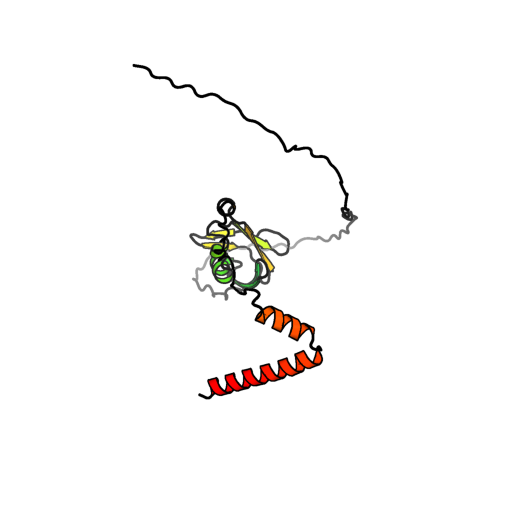 LYS A O 1
ATOM 1486 N N . GLY A 1 198 ? 5.637 -10.333 -41.558 1.00 87.75 198 GLY A N 1
ATOM 1487 C CA . GLY A 1 198 ? 5.269 -10.438 -40.147 1.00 87.75 198 GLY A CA 1
ATOM 1488 C C . GLY A 1 198 ? 4.048 -11.331 -39.922 1.00 87.75 198 GLY A C 1
ATOM 1489 O O . GLY A 1 198 ? 4.104 -12.236 -39.091 1.00 87.75 198 GLY A O 1
ATOM 1490 N N . ASP A 1 199 ? 2.991 -11.132 -40.710 1.00 90.50 199 ASP A N 1
ATOM 1491 C CA . ASP A 1 199 ? 1.757 -11.921 -40.636 1.00 90.50 199 ASP A CA 1
ATOM 1492 C C . ASP A 1 199 ? 2.020 -13.398 -40.979 1.00 90.50 199 ASP A C 1
ATOM 1494 O O . ASP A 1 199 ? 1.577 -14.295 -40.262 1.00 90.50 199 ASP A O 1
ATOM 1498 N N . LYS A 1 200 ? 2.854 -13.663 -41.991 1.00 90.00 200 LYS A N 1
ATOM 1499 C CA . LYS A 1 200 ? 3.275 -15.026 -42.348 1.00 90.00 200 LYS A CA 1
ATOM 1500 C C . LYS A 1 200 ? 4.099 -15.713 -41.253 1.00 90.00 200 LYS A C 1
ATOM 1502 O O . LYS A 1 200 ? 3.937 -16.906 -41.007 1.00 90.00 200 LYS A O 1
ATOM 1507 N N . TYR A 1 201 ? 5.006 -14.990 -40.594 1.00 90.06 201 TYR A N 1
ATOM 1508 C CA . TYR A 1 201 ? 5.771 -15.545 -39.471 1.00 90.06 201 TYR A CA 1
ATOM 1509 C C . TYR A 1 201 ? 4.879 -15.836 -38.266 1.00 90.06 201 TYR A C 1
ATOM 1511 O O . TYR A 1 201 ? 5.087 -16.839 -37.589 1.00 90.06 201 TYR A O 1
ATOM 1519 N N . LYS A 1 202 ? 3.881 -14.986 -38.018 1.00 92.94 202 LYS A N 1
ATOM 1520 C CA . LYS A 1 202 ? 2.898 -15.189 -36.956 1.00 92.94 202 LYS A CA 1
ATOM 1521 C C . LYS A 1 202 ? 2.090 -16.471 -37.176 1.00 92.94 202 LYS A C 1
ATOM 1523 O O . LYS A 1 202 ? 2.000 -17.275 -36.257 1.00 92.94 202 LYS A O 1
ATOM 1528 N N . GLU A 1 203 ? 1.604 -16.704 -38.395 1.00 91.25 203 GLU A N 1
ATOM 1529 C CA . GLU A 1 203 ? 0.882 -17.932 -38.762 1.00 91.25 203 GLU A CA 1
ATOM 1530 C C . GLU A 1 203 ? 1.728 -19.197 -38.530 1.00 91.25 203 GLU A C 1
ATOM 1532 O O . GLU A 1 203 ? 1.241 -20.184 -37.986 1.00 91.25 203 GLU A O 1
ATOM 1537 N N . LEU A 1 204 ? 3.022 -19.162 -38.872 1.00 90.88 204 LEU A N 1
ATOM 1538 C CA . LEU A 1 204 ? 3.932 -20.293 -38.642 1.00 90.88 204 LEU A CA 1
ATOM 1539 C C . LEU A 1 204 ? 4.168 -20.585 -37.154 1.00 90.88 204 LEU A C 1
ATOM 1541 O O . LEU A 1 204 ? 4.347 -21.743 -36.781 1.00 90.88 204 LEU A O 1
ATOM 1545 N N . VAL A 1 205 ? 4.195 -19.552 -36.309 1.00 91.00 205 VAL A N 1
ATOM 1546 C CA . VAL A 1 205 ? 4.321 -19.726 -34.855 1.00 91.00 205 VAL A CA 1
ATOM 1547 C C . VAL A 1 205 ? 3.037 -20.316 -34.283 1.00 91.00 205 VAL A C 1
ATOM 1549 O O . VAL A 1 205 ? 3.106 -21.293 -33.548 1.00 91.00 205 VAL A O 1
ATOM 1552 N N . GLU A 1 206 ? 1.876 -19.792 -34.681 1.00 90.44 206 GLU A N 1
ATOM 1553 C CA . GLU A 1 206 ? 0.575 -20.316 -34.253 1.00 90.44 206 GLU A CA 1
ATOM 1554 C C . GLU A 1 206 ? 0.382 -21.778 -34.682 1.00 90.44 206 GLU A C 1
ATOM 1556 O O . GLU A 1 206 ? -0.057 -22.599 -33.882 1.00 90.44 206 GLU A O 1
ATOM 1561 N N . ALA A 1 207 ? 0.775 -22.138 -35.908 1.00 90.12 207 ALA A N 1
ATOM 1562 C CA . ALA A 1 207 ? 0.744 -23.522 -36.374 1.00 90.12 207 ALA A CA 1
ATOM 1563 C C . ALA A 1 207 ? 1.642 -24.439 -35.527 1.00 90.12 207 ALA A C 1
ATOM 1565 O O . ALA A 1 207 ? 1.219 -25.530 -35.153 1.00 90.12 207 ALA A O 1
ATOM 1566 N N . ARG A 1 208 ? 2.850 -23.984 -35.166 1.00 90.56 208 ARG A N 1
ATOM 1567 C CA . ARG A 1 208 ? 3.757 -24.747 -34.296 1.00 90.56 208 ARG A CA 1
ATOM 1568 C C . ARG A 1 208 ? 3.183 -24.933 -32.892 1.00 90.56 208 ARG A C 1
ATOM 1570 O O . ARG A 1 208 ? 3.295 -26.017 -32.336 1.00 90.56 208 ARG A O 1
ATOM 1577 N N . ASP A 1 209 ? 2.584 -23.892 -32.323 1.00 90.19 209 ASP A N 1
ATOM 1578 C CA . ASP A 1 209 ? 1.979 -23.954 -30.990 1.00 90.19 209 ASP A CA 1
ATOM 1579 C C . ASP A 1 209 ? 0.757 -24.893 -30.981 1.00 90.19 209 ASP A C 1
ATOM 1581 O O . ASP A 1 209 ? 0.524 -25.616 -30.012 1.00 90.19 209 ASP A O 1
ATOM 1585 N N . LEU A 1 210 ? 0.002 -24.952 -32.083 1.00 88.00 210 LEU A N 1
ATOM 1586 C CA . LEU A 1 210 ? -1.069 -25.936 -32.267 1.00 88.00 210 LEU A CA 1
ATOM 1587 C C . LEU A 1 210 ? -0.530 -27.367 -32.406 1.00 88.00 210 LEU A C 1
ATOM 1589 O O . LEU A 1 210 ? -1.103 -28.288 -31.834 1.00 88.00 210 LEU A O 1
ATOM 1593 N N . GLU A 1 211 ? 0.572 -27.572 -33.127 1.00 85.12 211 GLU A N 1
ATOM 1594 C CA . GLU A 1 211 ? 1.222 -28.887 -33.218 1.00 85.12 211 GLU A CA 1
ATOM 1595 C C . GLU A 1 211 ? 1.771 -29.361 -31.860 1.00 85.12 211 GLU A C 1
ATOM 1597 O O . GLU A 1 211 ? 1.613 -30.532 -31.513 1.00 85.12 211 GLU A O 1
ATOM 1602 N N . ASP A 1 212 ? 2.362 -28.459 -31.072 1.00 82.25 212 ASP A N 1
ATOM 1603 C CA . ASP A 1 212 ? 2.930 -28.754 -29.746 1.00 82.25 212 ASP A CA 1
ATOM 1604 C C . ASP A 1 212 ? 1.842 -29.013 -28.689 1.00 82.25 212 ASP A C 1
ATOM 1606 O O . ASP A 1 212 ? 2.029 -29.806 -27.775 1.00 82.25 212 ASP A O 1
ATOM 1610 N N . THR A 1 213 ? 0.668 -28.387 -28.825 1.00 74.00 213 THR A N 1
ATOM 1611 C CA . THR A 1 213 ? -0.479 -28.630 -27.928 1.00 74.00 213 THR A CA 1
ATOM 1612 C C . THR A 1 213 ? -1.281 -29.887 -28.272 1.00 74.00 213 THR A C 1
ATOM 1614 O O . THR A 1 213 ? -2.031 -30.373 -27.425 1.00 74.00 213 THR A O 1
ATOM 1617 N N . LEU A 1 214 ? -1.150 -30.409 -29.496 1.00 66.31 214 LEU A N 1
ATOM 1618 C CA . LEU A 1 214 ? -1.837 -31.620 -29.964 1.00 66.31 214 LEU A CA 1
ATOM 1619 C C . LEU A 1 214 ? -0.963 -32.890 -29.927 1.00 66.31 214 LEU A C 1
ATOM 1621 O O . LEU A 1 214 ? -1.495 -33.973 -30.190 1.00 66.31 214 LEU A O 1
ATOM 1625 N N . SER A 1 215 ? 0.335 -32.768 -29.626 1.00 58.38 215 SER A N 1
ATOM 1626 C CA . SER A 1 215 ? 1.288 -33.887 -29.478 1.00 58.38 215 SER A CA 1
ATOM 1627 C C . SER A 1 215 ? 1.381 -34.380 -28.034 1.00 58.38 215 SER A C 1
ATOM 1629 O O . SER A 1 215 ? 1.546 -35.609 -27.855 1.00 58.38 215 SER A O 1
#

Radius of gyration: 37.99 Å; chains: 1; bounding box: 116×73×93 Å

Secondary structure (DSSP, 8-state):
--------------------------------PPP---------------------------------PPP-EEEEEEEETTEEEEEEEETTBEEHHHHHHHH-HHHHH-TT-EEEEEETTSPBPEEEEETTEEEEE-PPTT-EEEEEEEPPHHHHTS----------S--S----HHHHHHHHHHHHS-HHHHHHHHHHHHHHHHHHHHHHHH-

pLDDT: mean 71.42, std 18.67, range [36.72, 95.06]

Foldseek 3Di:
DDDDDDDDDDDDDDDDDDDDDDDDDDDDDDDDDDDDDDDDDDDDDDDDDDDDDDDDDDDDDDDDDPPPDPFPFFWEWEDEPPDIDIDTDGQQKDWVVVVCVVPVQCVVQNPPKDKWKAWPVRDTFDWDDDDPTIMTGDHDGHTYMYIDIHHDVVVVPPPDPPDPDPCPPDPPPVVPVVVVVVVVVVVPDDPVVVVVVVVVVVVVVVVVVVVVVVD